Protein AF-A0A956D462-F1 (afdb_monomer_lite)

Foldseek 3Di:
DDDDDPPDDPPPPPDPDDDDDQDADDDLVQADDDDPDPLPDDDPAAPFDDFLLVFALVNLVVCLVVLVVVLVVLQVVLVHQVSSLVVCLVCVPPQQPPQVRDDRLANLLQRLCSNLVFHWRHWDCAHDPFFTKTKTHDHSLCSVLLSVLCVQLVWHKYADPNNIIMTTDPGSCSSSSSSVSSSVCSVVSVVSVVVVVVVVVVCPPDPPPPPPPDDDDDDDDDD

Structure (mmCIF, N/CA/C/O backbone):
data_AF-A0A956D462-F1
#
_entry.id   AF-A0A956D462-F1
#
loop_
_atom_site.group_PDB
_atom_site.id
_atom_site.type_symbol
_atom_site.label_atom_id
_atom_site.label_alt_id
_atom_site.label_comp_id
_atom_site.label_asym_id
_atom_site.label_entity_id
_atom_site.label_seq_id
_atom_site.pdbx_PDB_ins_code
_atom_site.Cartn_x
_atom_site.Cartn_y
_atom_site.Cartn_z
_atom_site.occupancy
_atom_site.B_iso_or_equiv
_atom_site.auth_seq_id
_atom_site.auth_comp_id
_atom_site.auth_asym_id
_atom_site.auth_atom_id
_atom_site.pdbx_PDB_model_num
ATOM 1 N N . MET A 1 1 ? 57.195 11.704 -17.558 1.00 51.75 1 MET A N 1
ATOM 2 C CA . MET A 1 1 ? 55.735 11.510 -17.530 1.00 51.75 1 MET A CA 1
ATOM 3 C C . MET A 1 1 ? 55.528 10.017 -17.447 1.00 51.75 1 MET A C 1
ATOM 5 O O . MET A 1 1 ? 55.854 9.336 -18.407 1.00 51.75 1 MET A O 1
ATOM 9 N N . ALA A 1 2 ? 55.224 9.518 -16.251 1.00 46.06 2 ALA A N 1
ATOM 10 C CA . ALA A 1 2 ? 54.968 8.103 -16.023 1.00 46.06 2 ALA A CA 1
ATOM 11 C C . ALA A 1 2 ? 53.464 7.886 -16.205 1.00 46.06 2 ALA A C 1
ATOM 13 O O . ALA A 1 2 ? 52.686 8.578 -15.552 1.00 46.06 2 ALA A O 1
ATOM 14 N N . ASP A 1 3 ? 53.095 7.003 -17.129 1.00 51.53 3 ASP A N 1
ATOM 15 C CA . ASP A 1 3 ? 51.716 6.570 -17.340 1.00 51.53 3 ASP A CA 1
ATOM 16 C C . ASP A 1 3 ? 51.237 5.824 -16.093 1.00 51.53 3 ASP A C 1
ATOM 18 O O . ASP A 1 3 ? 51.835 4.821 -15.690 1.00 51.53 3 ASP A O 1
ATOM 22 N N . GLU A 1 4 ? 50.179 6.330 -15.461 1.00 54.62 4 GLU A N 1
ATOM 23 C CA . GLU A 1 4 ? 49.499 5.596 -14.400 1.00 54.62 4 GLU A CA 1
ATOM 24 C C . GLU A 1 4 ? 48.725 4.419 -15.010 1.00 54.62 4 GLU A C 1
ATOM 26 O O . GLU A 1 4 ? 48.015 4.590 -16.006 1.00 54.62 4 GLU A O 1
ATOM 31 N N . PRO A 1 5 ? 48.855 3.204 -14.452 1.00 60.66 5 PRO A N 1
ATOM 32 C CA . PRO A 1 5 ? 48.145 2.049 -14.964 1.00 60.66 5 PRO A CA 1
ATOM 33 C C . PRO A 1 5 ? 46.652 2.200 -14.667 1.00 60.66 5 PRO A C 1
ATOM 35 O O . PRO A 1 5 ? 46.237 2.208 -13.510 1.00 60.66 5 PRO A O 1
ATOM 38 N N . HIS A 1 6 ? 45.842 2.268 -15.724 1.00 56.19 6 HIS A N 1
ATOM 39 C CA . HIS A 1 6 ? 44.400 2.067 -15.641 1.00 56.19 6 HIS A CA 1
ATOM 40 C C . HIS A 1 6 ? 44.118 0.696 -15.014 1.00 56.19 6 HIS A C 1
ATOM 42 O O . HIS A 1 6 ? 44.182 -0.340 -15.678 1.00 56.19 6 HIS A O 1
ATOM 48 N N . THR A 1 7 ? 43.799 0.682 -13.723 1.00 53.22 7 THR A N 1
ATOM 49 C CA . THR A 1 7 ? 43.153 -0.452 -13.071 1.00 53.22 7 THR A CA 1
ATOM 50 C C . THR A 1 7 ? 41.761 -0.594 -13.670 1.00 53.22 7 THR A C 1
ATOM 52 O O . THR A 1 7 ? 40.848 0.145 -13.312 1.00 53.22 7 THR A O 1
ATOM 55 N N . GLN A 1 8 ? 41.612 -1.518 -14.623 1.00 49.34 8 GLN A N 1
ATOM 56 C CA . GLN A 1 8 ? 40.301 -2.030 -15.005 1.00 49.34 8 GLN A CA 1
ATOM 57 C C . GLN A 1 8 ? 39.661 -2.611 -13.748 1.00 49.34 8 GLN A C 1
ATOM 59 O O . GLN A 1 8 ? 40.148 -3.606 -13.206 1.00 49.34 8 GLN A O 1
ATOM 64 N N . GLU A 1 9 ? 38.594 -1.971 -13.272 1.00 41.09 9 GLU A N 1
ATOM 65 C CA . GLU A 1 9 ? 37.741 -2.584 -12.267 1.00 41.09 9 GLU A CA 1
ATOM 66 C C . GLU A 1 9 ? 37.243 -3.926 -12.816 1.00 41.09 9 GLU A C 1
ATOM 68 O O . GLU A 1 9 ? 36.846 -4.010 -13.987 1.00 41.09 9 GLU A O 1
ATOM 73 N N . PRO A 1 10 ? 37.304 -5.002 -12.016 1.00 38.19 10 PRO A N 1
ATOM 74 C CA . PRO A 1 10 ? 36.790 -6.284 -12.450 1.00 38.19 10 PRO A CA 1
ATOM 75 C C . PRO A 1 10 ? 35.301 -6.129 -12.785 1.00 38.19 10 PRO A C 1
ATOM 77 O O . PRO A 1 10 ? 34.593 -5.404 -12.080 1.00 38.19 10 PRO A O 1
ATOM 80 N N . PRO A 1 11 ? 34.801 -6.805 -13.835 1.00 41.88 11 PRO A N 1
ATOM 81 C CA . PRO A 1 11 ? 33.379 -6.802 -14.133 1.00 41.88 11 PRO A CA 1
ATOM 82 C C . PRO A 1 11 ? 32.636 -7.257 -12.878 1.00 41.88 11 PRO A C 1
ATOM 84 O O . PRO A 1 11 ? 32.860 -8.366 -12.386 1.00 41.88 11 PRO A O 1
ATOM 87 N N . ARG A 1 12 ? 31.783 -6.378 -12.336 1.00 40.09 12 ARG A N 1
ATOM 88 C CA . ARG A 1 12 ? 30.824 -6.734 -11.292 1.00 40.09 12 ARG A CA 1
ATOM 89 C C . ARG A 1 12 ? 29.922 -7.806 -11.890 1.00 40.09 12 ARG A C 1
ATOM 91 O O . ARG A 1 12 ? 28.983 -7.510 -12.623 1.00 40.09 12 ARG A O 1
ATOM 98 N N . PHE A 1 13 ? 30.260 -9.067 -11.645 1.00 35.25 13 PHE A N 1
ATOM 99 C CA . PHE A 1 13 ? 29.373 -10.181 -11.920 1.00 35.25 13 PHE A CA 1
ATOM 100 C C . PHE A 1 13 ? 28.130 -9.952 -11.063 1.00 35.25 13 PHE A C 1
ATOM 102 O O . PHE A 1 13 ? 28.171 -10.144 -9.850 1.00 35.25 13 PHE A O 1
ATOM 109 N N . LEU A 1 14 ? 27.059 -9.473 -11.699 1.00 36.50 14 LEU A N 1
ATOM 110 C CA . LEU A 1 14 ? 25.717 -9.419 -11.135 1.00 36.50 14 LEU A CA 1
ATOM 111 C C . LEU A 1 14 ? 25.362 -10.842 -10.702 1.00 36.50 14 LEU A C 1
ATOM 113 O O . LEU A 1 14 ? 24.981 -11.673 -11.531 1.00 36.50 14 LEU A O 1
ATOM 117 N N . LEU A 1 15 ? 25.557 -11.133 -9.415 1.00 39.16 15 LEU A N 1
ATOM 118 C CA . LEU A 1 15 ? 25.041 -12.333 -8.780 1.00 39.16 15 LEU A CA 1
ATOM 119 C C . LEU A 1 15 ? 23.548 -12.373 -9.100 1.00 39.16 15 LEU A C 1
ATOM 121 O O . LEU A 1 15 ? 22.806 -11.446 -8.777 1.00 39.16 15 LEU A O 1
ATOM 125 N N . LEU A 1 16 ? 23.130 -13.415 -9.815 1.00 38.81 16 LEU A N 1
ATOM 126 C CA . LEU A 1 16 ? 21.720 -13.725 -9.998 1.00 38.81 16 LEU A CA 1
ATOM 127 C C . LEU A 1 16 ? 21.129 -13.851 -8.588 1.00 38.81 16 LEU A C 1
ATOM 129 O O . LEU A 1 16 ? 21.486 -14.783 -7.870 1.00 38.81 16 LEU A O 1
ATOM 133 N N . ARG A 1 17 ? 20.326 -12.864 -8.166 1.00 53.03 17 ARG A N 1
ATOM 134 C CA . ARG A 1 17 ? 19.707 -12.856 -6.836 1.00 53.03 17 ARG A CA 1
ATOM 135 C C . ARG A 1 17 ? 18.826 -14.093 -6.711 1.00 53.03 17 ARG A C 1
ATOM 137 O O . ARG A 1 17 ? 18.029 -14.375 -7.608 1.00 53.03 17 ARG A O 1
ATOM 144 N N . GLU A 1 18 ? 18.974 -14.818 -5.606 1.00 47.72 18 GLU A N 1
ATOM 145 C CA . GLU A 1 18 ? 17.961 -15.798 -5.234 1.00 47.72 18 GLU A CA 1
ATOM 146 C C . GLU A 1 18 ? 16.676 -15.022 -4.899 1.00 47.72 18 GLU A C 1
ATOM 148 O O . GLU A 1 18 ? 16.756 -14.012 -4.191 1.00 47.72 18 GLU A O 1
ATOM 153 N N . PRO A 1 19 ? 15.512 -15.420 -5.440 1.00 52.38 19 PRO A N 1
ATOM 154 C CA . PRO A 1 19 ? 14.250 -14.773 -5.112 1.00 52.38 19 PRO A CA 1
ATOM 155 C C . PRO A 1 19 ? 14.064 -14.780 -3.593 1.00 52.38 19 PRO A C 1
ATOM 157 O O . PRO A 1 19 ? 14.191 -15.836 -2.969 1.00 52.38 19 PRO A O 1
ATOM 160 N N . GLN A 1 20 ? 13.763 -13.625 -2.993 1.00 56.00 20 GLN A N 1
ATOM 161 C CA . GLN A 1 20 ? 13.332 -13.611 -1.598 1.00 56.00 20 GLN A CA 1
ATOM 162 C C . GLN A 1 20 ? 12.047 -14.434 -1.497 1.00 56.00 20 GLN A C 1
ATOM 164 O O . GLN A 1 20 ? 11.094 -14.220 -2.248 1.00 56.00 20 GLN A O 1
ATOM 169 N N . GLU A 1 21 ? 12.024 -15.399 -0.582 1.00 61.59 21 GLU A N 1
ATOM 170 C CA . GLU A 1 21 ? 10.821 -16.175 -0.320 1.00 61.59 21 GLU A CA 1
ATOM 171 C C . GLU A 1 21 ? 9.763 -15.227 0.259 1.00 61.59 21 GLU A C 1
ATOM 173 O O . GLU A 1 21 ? 9.876 -14.758 1.391 1.00 61.59 21 GLU A O 1
ATOM 178 N N . LEU A 1 22 ? 8.761 -14.879 -0.555 1.00 66.69 22 LEU A N 1
ATOM 179 C CA . LEU A 1 22 ? 7.638 -14.042 -0.142 1.00 66.69 22 LEU A CA 1
ATOM 180 C C . LEU A 1 22 ? 6.830 -14.798 0.915 1.00 66.69 22 LEU A C 1
ATOM 182 O O . LEU A 1 22 ? 5.951 -15.600 0.594 1.00 66.69 22 LEU A O 1
ATOM 186 N N . ALA A 1 23 ? 7.143 -14.542 2.180 1.00 72.19 23 ALA A N 1
ATOM 187 C CA . ALA A 1 23 ? 6.484 -15.166 3.310 1.00 72.19 23 ALA A CA 1
ATOM 188 C C . ALA A 1 23 ? 5.432 -14.220 3.907 1.00 72.19 23 ALA A C 1
ATOM 190 O O . ALA A 1 23 ? 5.665 -13.024 4.109 1.00 72.19 23 ALA A O 1
ATOM 191 N N . VAL A 1 24 ? 4.252 -14.772 4.197 1.00 73.62 24 VAL A N 1
ATOM 192 C CA . VAL A 1 24 ? 3.234 -14.122 5.029 1.00 73.62 24 VAL A CA 1
ATOM 193 C C . VAL A 1 24 ? 3.318 -14.772 6.403 1.00 73.62 24 VAL A C 1
ATOM 195 O O . VAL A 1 24 ? 2.648 -15.765 6.683 1.00 73.62 24 VAL A O 1
ATOM 198 N N . GLU A 1 25 ? 4.183 -14.225 7.248 1.00 76.00 25 GLU A N 1
ATOM 199 C CA . GLU A 1 25 ? 4.441 -14.718 8.599 1.00 76.00 25 GLU A CA 1
ATOM 200 C C . GLU A 1 25 ? 3.981 -13.666 9.596 1.00 76.00 25 GLU A C 1
ATOM 202 O O . GLU A 1 25 ? 4.644 -12.659 9.826 1.00 76.00 25 GLU A O 1
ATOM 207 N N . ILE A 1 26 ? 2.804 -13.880 10.178 1.00 70.19 26 ILE A N 1
ATOM 208 C CA . ILE A 1 26 ? 2.248 -12.943 11.150 1.00 70.19 26 ILE A CA 1
ATOM 209 C C . ILE A 1 26 ? 2.224 -13.615 12.508 1.00 70.19 26 ILE A C 1
ATOM 211 O O . ILE A 1 26 ? 1.371 -14.467 12.770 1.00 70.19 26 ILE A O 1
ATOM 215 N N . ASP A 1 27 ? 3.100 -13.163 13.399 1.00 73.44 27 ASP A N 1
ATOM 216 C CA . ASP A 1 27 ? 2.893 -13.361 14.822 1.00 73.44 27 ASP A CA 1
ATOM 217 C C . ASP A 1 27 ? 2.059 -12.197 15.369 1.00 73.44 27 ASP A C 1
ATOM 219 O O . ASP A 1 27 ? 2.448 -11.027 15.317 1.00 73.44 27 ASP A O 1
ATOM 223 N N . ILE A 1 28 ? 0.872 -12.522 15.885 1.00 74.62 28 ILE A N 1
ATOM 224 C CA . ILE A 1 28 ? -0.051 -11.549 16.480 1.00 74.62 28 ILE A CA 1
ATOM 225 C C . ILE A 1 28 ? 0.398 -11.163 17.896 1.00 74.62 28 ILE A C 1
ATOM 227 O O . ILE A 1 28 ? 0.100 -10.054 18.340 1.00 74.62 28 ILE A O 1
ATOM 231 N N . GLY A 1 29 ? 1.105 -12.052 18.605 1.00 72.94 29 GLY A N 1
ATOM 232 C CA . GLY A 1 29 ? 1.566 -11.842 19.978 1.00 72.94 29 GLY A CA 1
ATOM 233 C C . GLY A 1 29 ? 2.339 -10.533 20.195 1.00 72.94 29 GLY A C 1
ATOM 234 O O . GLY A 1 29 ? 1.986 -9.790 21.113 1.00 72.94 29 GLY A O 1
ATOM 235 N N . PRO A 1 30 ? 3.347 -10.211 19.362 1.00 70.00 30 PRO A N 1
ATOM 236 C CA . PRO A 1 30 ? 4.133 -8.991 19.496 1.00 70.00 30 PRO A CA 1
ATOM 237 C C . PRO A 1 30 ? 3.458 -7.743 18.910 1.00 70.00 30 PRO A C 1
ATOM 239 O O . PRO A 1 30 ? 3.974 -6.651 19.131 1.00 70.00 30 PRO A O 1
ATOM 242 N N . ILE A 1 31 ? 2.328 -7.851 18.190 1.00 72.44 31 ILE A N 1
ATOM 243 C CA . ILE A 1 31 ? 1.675 -6.676 17.587 1.00 72.44 31 ILE A CA 1
ATOM 244 C C . ILE A 1 31 ? 1.173 -5.752 18.694 1.00 72.44 31 ILE A C 1
ATOM 246 O O . ILE A 1 31 ? 0.224 -6.066 19.421 1.00 72.44 31 ILE A O 1
ATOM 250 N N . SER A 1 32 ? 1.774 -4.571 18.777 1.00 69.31 32 SER A N 1
ATOM 251 C CA . SER A 1 32 ? 1.443 -3.578 19.788 1.00 69.31 32 SER A CA 1
ATOM 252 C C . SER A 1 32 ? 1.138 -2.231 19.140 1.00 69.31 32 SER A C 1
ATOM 254 O O . SER A 1 32 ? 1.612 -1.909 18.055 1.00 69.31 32 SER A O 1
ATOM 256 N N . TRP A 1 33 ? 0.267 -1.452 19.781 1.00 69.81 33 TRP A N 1
ATOM 257 C CA . TRP A 1 33 ? 0.063 -0.063 19.385 1.00 69.81 33 TRP A CA 1
ATOM 258 C C . TRP A 1 33 ? 1.084 0.787 20.137 1.00 69.81 33 TRP A C 1
ATOM 260 O O . TRP A 1 33 ? 1.215 0.583 21.349 1.00 69.81 33 TRP A O 1
ATOM 270 N N . PRO A 1 34 ? 1.757 1.751 19.488 1.00 62.91 34 PRO A N 1
ATOM 271 C CA . PRO A 1 34 ? 2.758 2.552 20.169 1.00 62.91 34 PRO A CA 1
ATOM 272 C C . PRO A 1 34 ? 2.108 3.306 21.336 1.00 62.91 34 PRO A C 1
ATOM 274 O O . PRO A 1 34 ? 1.067 3.956 21.183 1.00 62.91 34 PRO A O 1
ATOM 277 N N . THR A 1 35 ? 2.713 3.215 22.520 1.00 55.72 35 THR A N 1
ATOM 278 C CA . THR A 1 35 ? 2.486 4.190 23.592 1.00 55.72 35 THR A CA 1
ATOM 279 C C . THR A 1 35 ? 3.085 5.524 23.141 1.00 55.72 35 THR A C 1
ATOM 281 O O . THR A 1 35 ? 4.112 5.511 22.469 1.00 55.72 35 THR A O 1
ATOM 284 N N . GLU A 1 36 ? 2.425 6.651 23.428 1.00 51.12 36 GLU A N 1
ATOM 285 C CA . GLU A 1 36 ? 2.787 8.000 22.944 1.00 51.12 36 GLU A CA 1
ATOM 286 C C . GLU A 1 36 ? 4.304 8.238 22.769 1.00 51.12 36 GLU A C 1
ATOM 288 O O . GLU A 1 36 ? 5.086 7.960 23.675 1.00 51.12 36 GLU A O 1
ATOM 293 N N . GLY A 1 37 ? 4.710 8.808 21.623 1.00 48.97 37 GLY A N 1
ATOM 294 C CA . GLY A 1 37 ? 6.062 9.360 21.434 1.00 48.97 37 GLY A CA 1
ATOM 295 C C . GLY A 1 37 ? 6.973 8.689 20.397 1.00 48.97 37 GLY A C 1
ATOM 296 O O . GLY A 1 37 ? 8.063 9.202 20.166 1.00 48.97 37 GLY A O 1
ATOM 297 N N . VAL A 1 38 ? 6.562 7.606 19.726 1.00 47.81 38 VAL A N 1
ATOM 298 C CA . VAL A 1 38 ? 7.417 6.890 18.745 1.00 47.81 38 VAL A CA 1
ATOM 299 C C . VAL A 1 38 ? 7.017 7.178 17.291 1.00 47.81 38 VAL A C 1
ATOM 301 O O . VAL A 1 38 ? 6.884 6.280 16.470 1.00 47.81 38 VAL A O 1
ATOM 304 N N . VAL A 1 39 ? 6.809 8.450 16.949 1.00 48.28 39 VAL A N 1
ATOM 305 C CA . VAL A 1 39 ? 6.882 8.878 15.542 1.00 48.28 39 VAL A CA 1
ATOM 306 C C . VAL A 1 39 ? 8.175 9.665 15.408 1.00 48.28 39 VAL A C 1
ATOM 308 O O . VAL A 1 39 ? 8.189 10.888 15.526 1.00 48.28 39 VAL A O 1
ATOM 311 N N . ARG A 1 40 ? 9.292 8.947 15.257 1.00 47.28 40 ARG A N 1
ATOM 312 C CA . ARG A 1 40 ? 10.562 9.566 14.877 1.00 47.28 40 ARG A CA 1
ATOM 313 C C . ARG A 1 40 ? 10.503 9.842 13.379 1.00 47.28 40 ARG A C 1
ATOM 315 O O . ARG A 1 40 ? 10.833 8.985 12.574 1.00 47.28 40 ARG A O 1
ATOM 322 N N . ALA A 1 41 ? 10.004 11.019 13.020 1.00 43.41 41 ALA A N 1
ATOM 323 C CA . ALA A 1 41 ? 10.215 11.557 11.687 1.00 43.41 41 ALA A CA 1
ATOM 324 C C . ALA A 1 41 ? 11.653 12.092 11.610 1.00 43.41 41 ALA A C 1
ATOM 326 O O . ALA A 1 41 ? 12.032 12.913 12.444 1.00 43.41 41 ALA A O 1
ATOM 327 N N . GLY A 1 42 ? 12.411 11.647 10.608 1.00 45.28 42 GLY A N 1
ATOM 328 C CA . GLY A 1 42 ? 13.738 12.176 10.293 1.00 45.28 42 GLY A CA 1
ATOM 329 C C . GLY A 1 42 ? 14.888 11.429 10.967 1.00 45.28 42 GLY A C 1
ATOM 330 O O . GLY A 1 42 ? 15.106 11.567 12.164 1.00 45.28 42 GLY A O 1
ATOM 331 N N . GLU A 1 43 ? 15.581 10.616 10.169 1.00 38.91 43 GLU A N 1
ATOM 332 C CA . GLU A 1 43 ? 17.035 10.672 9.898 1.00 38.91 43 GLU A CA 1
ATOM 333 C C . GLU A 1 43 ? 17.445 9.465 9.029 1.00 38.91 43 GLU A C 1
ATOM 335 O O . GLU A 1 43 ? 18.313 9.617 8.178 1.00 38.91 43 GLU A O 1
ATOM 340 N N . ASP A 1 44 ? 16.715 8.340 9.109 1.00 42.75 44 ASP A N 1
ATOM 341 C CA . ASP A 1 44 ? 17.134 7.074 8.477 1.00 42.75 44 ASP A CA 1
ATOM 342 C C . ASP A 1 44 ? 16.234 6.523 7.345 1.00 42.75 44 ASP A C 1
ATOM 344 O O . ASP A 1 44 ? 16.603 5.513 6.752 1.00 42.75 44 ASP A O 1
ATOM 348 N N . SER A 1 45 ? 15.052 7.087 7.028 1.00 48.41 45 SER A N 1
ATOM 349 C CA . SER A 1 45 ? 14.133 6.374 6.103 1.00 48.41 45 SER A CA 1
ATOM 350 C C . SER A 1 45 ? 13.016 7.153 5.390 1.00 48.41 45 SER A C 1
ATOM 352 O O . SER A 1 45 ? 11.934 6.624 5.167 1.00 48.41 45 SER A O 1
ATOM 354 N N . ASN A 1 46 ? 13.245 8.416 5.037 1.00 46.88 46 ASN A N 1
ATOM 355 C CA . ASN A 1 46 ? 12.503 9.140 3.992 1.00 46.88 46 ASN A CA 1
ATOM 356 C C . ASN A 1 46 ? 13.133 10.535 3.910 1.00 46.88 46 ASN A C 1
ATOM 358 O O . ASN A 1 46 ? 12.998 11.319 4.856 1.00 46.88 46 ASN A O 1
ATOM 362 N N . ARG A 1 47 ? 13.818 10.871 2.806 1.00 48.72 47 ARG A N 1
ATOM 363 C CA . ARG A 1 47 ? 14.391 12.222 2.592 1.00 48.72 47 ARG A CA 1
ATOM 364 C C . ARG A 1 47 ? 13.321 13.323 2.709 1.00 48.72 47 ARG A C 1
ATOM 366 O O . ARG A 1 47 ? 13.639 14.452 3.076 1.00 48.72 47 ARG A O 1
ATOM 373 N N . THR A 1 48 ? 12.051 12.980 2.478 1.00 54.44 48 THR A N 1
ATOM 374 C CA . THR A 1 48 ? 10.886 13.868 2.563 1.00 54.44 48 THR A CA 1
ATOM 375 C C . THR A 1 48 ? 9.696 13.157 3.214 1.00 54.44 48 THR A C 1
ATOM 377 O O . THR A 1 48 ? 8.762 12.737 2.539 1.00 54.44 48 THR A O 1
ATOM 380 N N . TYR A 1 49 ? 9.692 12.999 4.543 1.00 59.09 49 TYR A N 1
ATOM 381 C CA . TYR A 1 49 ? 8.530 12.419 5.232 1.00 59.09 49 TYR A CA 1
ATOM 382 C C . TYR A 1 49 ? 7.276 13.293 5.035 1.00 59.09 49 TYR A C 1
ATOM 384 O O . TYR A 1 49 ? 7.113 14.336 5.675 1.00 59.09 49 TYR A O 1
ATOM 392 N N . ALA A 1 50 ? 6.370 12.851 4.164 1.00 69.69 50 ALA A N 1
ATOM 393 C CA . ALA A 1 50 ? 5.038 13.416 4.021 1.00 69.69 50 ALA A CA 1
ATOM 394 C C . ALA A 1 50 ? 4.067 12.721 4.989 1.00 69.69 50 ALA A C 1
ATOM 396 O O . ALA A 1 50 ? 3.982 11.496 5.077 1.00 69.69 50 ALA A O 1
ATOM 397 N N . ASN A 1 51 ? 3.318 13.516 5.757 1.00 79.12 51 ASN A N 1
ATOM 398 C CA . ASN A 1 51 ? 2.371 12.981 6.728 1.00 79.12 51 ASN A CA 1
ATOM 399 C C . ASN A 1 51 ? 1.048 12.590 6.047 1.00 79.12 51 ASN A C 1
ATOM 401 O O . ASN A 1 51 ? 0.202 13.446 5.791 1.00 79.12 51 ASN A O 1
ATOM 405 N N . PHE A 1 52 ? 0.841 11.288 5.843 1.00 83.88 52 PHE A N 1
ATOM 406 C CA . PHE A 1 52 ? -0.377 10.723 5.246 1.00 83.88 52 PHE A CA 1
ATOM 407 C C . PHE A 1 52 ? -1.389 10.175 6.263 1.00 83.88 52 PHE A C 1
ATOM 409 O O . PHE A 1 52 ? -2.333 9.481 5.890 1.00 83.88 52 PHE A O 1
ATOM 416 N N . THR A 1 53 ? -1.259 10.493 7.555 1.00 85.44 53 THR A N 1
ATOM 417 C CA . THR A 1 53 ? -2.145 9.944 8.609 1.00 85.44 53 THR A CA 1
ATOM 418 C C . THR A 1 53 ? -3.631 10.291 8.439 1.00 85.44 53 THR A C 1
ATOM 420 O O . THR A 1 53 ? -4.505 9.609 8.989 1.00 85.44 53 THR A O 1
ATOM 423 N N . SER A 1 54 ? -3.941 11.343 7.676 1.00 87.38 54 SER A N 1
ATOM 424 C CA . SER A 1 54 ? -5.301 11.767 7.332 1.00 87.38 54 SER A CA 1
ATOM 425 C C . SER A 1 54 ? -5.841 11.153 6.038 1.00 87.38 54 SER A C 1
ATOM 427 O O . SER A 1 54 ? -6.987 11.450 5.694 1.00 87.38 54 SER A O 1
ATOM 429 N N . ALA A 1 55 ? -5.071 10.298 5.354 1.00 92.00 55 ALA A N 1
ATOM 430 C CA . ALA A 1 55 ? -5.470 9.701 4.086 1.00 92.00 55 ALA A CA 1
ATOM 431 C C . ALA A 1 55 ? -6.822 8.983 4.186 1.00 92.00 55 ALA A C 1
ATOM 433 O O . ALA A 1 55 ? -7.170 8.309 5.166 1.00 92.00 55 ALA A O 1
ATOM 434 N N . THR A 1 56 ? -7.603 9.144 3.132 1.00 95.38 56 THR A N 1
ATOM 435 C CA . THR A 1 56 ? -8.945 8.613 2.973 1.00 95.38 56 THR A CA 1
ATOM 436 C C . THR A 1 56 ? -8.975 7.596 1.841 1.00 95.38 56 THR A C 1
ATOM 438 O O . THR A 1 56 ? -8.094 7.533 0.992 1.00 95.38 56 THR A O 1
ATOM 441 N N . TRP A 1 57 ? -10.045 6.804 1.777 1.00 96.88 57 TRP A N 1
ATOM 442 C CA . TRP A 1 57 ? -10.256 5.905 0.640 1.00 96.88 57 TRP A CA 1
ATOM 443 C C . TRP A 1 57 ? -10.413 6.647 -0.695 1.00 96.88 57 TRP A C 1
ATOM 445 O O . TRP A 1 57 ? -10.131 6.052 -1.726 1.00 96.88 57 TRP A O 1
ATOM 455 N N . GLY A 1 58 ? -10.839 7.917 -0.675 1.00 96.31 58 GLY A N 1
ATOM 456 C CA . GLY A 1 58 ? -10.906 8.749 -1.878 1.00 96.31 58 GLY A CA 1
ATOM 457 C C . GLY A 1 58 ? -9.519 9.107 -2.411 1.00 96.31 58 GLY A C 1
ATOM 458 O O . GLY A 1 58 ? -9.323 9.097 -3.620 1.00 96.31 58 GLY A O 1
ATOM 459 N N . ASP A 1 59 ? -8.549 9.326 -1.519 1.00 94.56 59 ASP A N 1
ATOM 460 C CA . ASP A 1 59 ? -7.151 9.553 -1.908 1.00 94.56 59 ASP A CA 1
ATOM 461 C C . ASP A 1 59 ? -6.562 8.292 -2.554 1.00 94.56 59 ASP A C 1
ATOM 463 O O . ASP A 1 59 ? -5.915 8.370 -3.594 1.00 94.56 59 ASP A O 1
ATOM 467 N N . VAL A 1 60 ? -6.875 7.114 -2.000 1.00 95.75 60 VAL A N 1
ATOM 468 C CA . VAL A 1 60 ? -6.489 5.820 -2.592 1.00 95.75 60 VAL A CA 1
ATOM 469 C C . VAL A 1 60 ? -7.106 5.643 -3.981 1.00 95.75 60 VAL A C 1
ATOM 471 O O . VAL A 1 60 ? -6.402 5.281 -4.917 1.00 95.75 60 VAL A O 1
ATOM 474 N N . ASP A 1 61 ? -8.405 5.921 -4.133 1.00 96.44 61 ASP A N 1
ATOM 475 C CA . ASP A 1 61 ? -9.106 5.812 -5.421 1.00 96.44 61 ASP A CA 1
ATOM 476 C C . ASP A 1 61 ? -8.526 6.750 -6.486 1.00 96.44 61 ASP A C 1
ATOM 478 O O . ASP A 1 61 ? -8.548 6.428 -7.674 1.00 96.44 61 ASP A O 1
ATOM 482 N N . HIS A 1 62 ? -8.014 7.907 -6.064 1.00 93.19 62 HIS A N 1
ATOM 483 C CA . HIS A 1 62 ? -7.396 8.877 -6.952 1.00 93.19 62 HIS A CA 1
ATOM 484 C C . HIS A 1 62 ? -5.983 8.459 -7.379 1.00 93.19 62 HIS A C 1
ATOM 486 O O . HIS A 1 62 ? -5.678 8.472 -8.569 1.00 93.19 62 HIS A O 1
ATOM 492 N N . VAL A 1 63 ? -5.136 8.077 -6.421 1.00 92.56 63 VAL A N 1
ATOM 493 C CA . VAL A 1 63 ? -3.694 7.885 -6.643 1.00 92.56 63 VAL A CA 1
ATOM 494 C C . VAL A 1 63 ? -3.356 6.514 -7.221 1.00 92.56 63 VAL A C 1
ATOM 496 O O . VAL A 1 63 ? -2.492 6.418 -8.088 1.00 92.56 63 VAL A O 1
ATOM 499 N N . LEU A 1 64 ? -4.065 5.459 -6.816 1.00 95.00 64 LEU A N 1
ATOM 500 C CA . LEU A 1 64 ? -3.769 4.087 -7.236 1.00 95.00 64 LEU A CA 1
ATOM 501 C C . LEU A 1 64 ? -3.686 3.885 -8.759 1.00 95.00 64 LEU A C 1
ATOM 503 O O . LEU A 1 64 ? -2.705 3.294 -9.223 1.00 95.00 64 LEU A O 1
ATOM 507 N N . PRO A 1 65 ? -4.657 4.342 -9.577 1.00 94.62 65 PRO A N 1
ATOM 508 C CA . PRO A 1 65 ? -4.547 4.192 -11.027 1.00 94.62 65 PRO A CA 1
ATOM 509 C C . PRO A 1 65 ? -3.416 5.035 -11.633 1.00 94.62 65 PRO A C 1
ATOM 511 O O . PRO A 1 65 ? -2.844 4.620 -12.639 1.00 94.62 65 PRO A O 1
ATOM 514 N N . ILE A 1 66 ? -3.090 6.186 -11.033 1.00 91.44 66 ILE A N 1
ATOM 515 C CA . ILE A 1 66 ? -2.029 7.086 -11.504 1.00 91.44 66 ILE A CA 1
ATOM 516 C C . ILE A 1 66 ? -0.666 6.435 -11.275 1.00 91.44 66 ILE A C 1
ATOM 518 O O . ILE A 1 66 ? 0.098 6.274 -12.222 1.00 91.44 66 ILE A O 1
ATOM 522 N N . GLU A 1 67 ? -0.390 5.991 -10.049 1.00 92.06 67 GLU A N 1
ATOM 523 C CA . GLU A 1 67 ? 0.878 5.340 -9.714 1.00 92.06 67 GLU A CA 1
ATOM 524 C C . GLU A 1 67 ? 1.084 4.061 -10.534 1.00 92.06 67 GLU A C 1
ATOM 526 O O . GLU A 1 67 ? 2.155 3.853 -11.100 1.00 92.06 67 GLU A O 1
ATOM 531 N N . ARG A 1 68 ? 0.038 3.236 -10.690 1.00 94.62 68 ARG A N 1
ATOM 532 C CA . ARG A 1 68 ? 0.111 2.042 -11.543 1.00 94.62 68 ARG A CA 1
ATOM 533 C C . ARG A 1 68 ? 0.500 2.388 -12.982 1.00 94.62 68 ARG A C 1
ATOM 535 O O . ARG A 1 68 ? 1.320 1.684 -13.567 1.00 94.62 68 ARG A O 1
ATOM 542 N N . ALA A 1 69 ? -0.121 3.414 -13.565 1.00 91.69 69 ALA A N 1
ATOM 543 C CA . ALA A 1 69 ? 0.156 3.820 -14.939 1.00 91.69 69 ALA A CA 1
ATOM 544 C C . ALA A 1 69 ? 1.597 4.324 -15.094 1.00 91.69 69 ALA A C 1
ATOM 546 O O . ALA A 1 69 ? 2.279 3.899 -16.022 1.00 91.69 69 ALA A O 1
ATOM 547 N N . LEU A 1 70 ? 2.065 5.142 -14.147 1.00 88.56 70 LEU A N 1
ATOM 548 C CA . LEU A 1 70 ? 3.435 5.657 -14.121 1.00 88.56 70 LEU A CA 1
ATOM 549 C C . LEU A 1 70 ? 4.469 4.528 -14.053 1.00 88.56 70 LEU A C 1
ATOM 551 O O . LEU A 1 70 ? 5.406 4.511 -14.845 1.00 88.56 70 LEU A O 1
ATOM 555 N N . ILE A 1 71 ? 4.278 3.551 -13.161 1.00 90.00 71 ILE A N 1
ATOM 556 C CA . ILE A 1 71 ? 5.199 2.411 -13.032 1.00 90.00 71 ILE A CA 1
ATOM 557 C C . ILE A 1 71 ? 5.201 1.567 -14.311 1.00 90.00 71 ILE A C 1
ATOM 559 O O . ILE A 1 71 ? 6.259 1.178 -14.794 1.00 90.00 71 ILE A O 1
ATOM 563 N N . LEU A 1 72 ? 4.032 1.298 -14.900 1.00 92.56 72 LEU A N 1
ATOM 564 C CA . LEU A 1 72 ? 3.940 0.536 -16.151 1.00 92.56 72 LEU A CA 1
ATOM 565 C C . LEU A 1 72 ? 4.624 1.248 -17.325 1.00 92.56 72 LEU A C 1
ATOM 567 O O . LEU A 1 72 ? 5.297 0.596 -18.126 1.00 92.56 72 LEU A O 1
ATOM 571 N N . GLU A 1 73 ? 4.459 2.565 -17.431 1.00 88.81 73 GLU A N 1
ATOM 572 C CA . GLU A 1 73 ? 5.141 3.381 -18.434 1.00 88.81 73 GLU A CA 1
ATOM 573 C C . GLU A 1 73 ? 6.658 3.348 -18.223 1.00 88.81 73 GLU A C 1
ATOM 575 O O . GLU A 1 73 ? 7.392 3.041 -19.163 1.00 88.81 73 GLU A O 1
ATOM 580 N N . ALA A 1 74 ? 7.124 3.541 -16.986 1.00 86.75 74 ALA A N 1
ATOM 581 C CA . ALA A 1 74 ? 8.541 3.486 -16.635 1.00 86.75 74 ALA A CA 1
ATOM 582 C C . ALA A 1 74 ? 9.166 2.113 -16.942 1.00 86.75 74 ALA A C 1
ATOM 584 O O . ALA A 1 74 ? 10.215 2.043 -17.582 1.00 86.75 74 ALA A O 1
ATOM 585 N N . ILE A 1 75 ? 8.488 1.015 -16.587 1.00 89.31 75 ILE A N 1
ATOM 586 C CA . ILE A 1 75 ? 8.902 -0.355 -16.935 1.00 89.31 75 ILE A CA 1
ATOM 587 C C . ILE A 1 75 ? 9.015 -0.524 -18.451 1.00 89.31 75 ILE A C 1
ATOM 589 O O . ILE A 1 75 ? 9.980 -1.114 -18.945 1.00 89.31 75 ILE A O 1
ATOM 593 N N . SER A 1 76 ? 8.040 -0.011 -19.204 1.00 90.69 76 SER A N 1
ATOM 59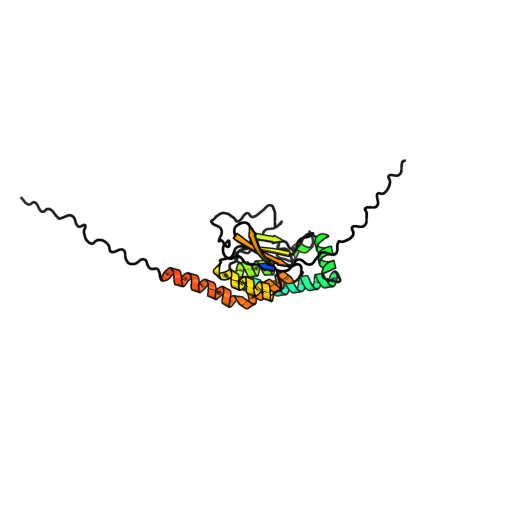4 C CA . SER A 1 76 ? 8.060 -0.090 -20.664 1.00 90.69 76 SER A CA 1
ATOM 595 C C . SER A 1 76 ? 9.214 0.714 -21.264 1.00 90.69 76 SER A C 1
ATOM 597 O O . SER A 1 76 ? 9.848 0.239 -22.205 1.00 90.69 76 SER A O 1
ATOM 599 N N . MET A 1 77 ? 9.486 1.913 -20.745 1.00 87.12 77 MET A N 1
ATOM 600 C CA . MET A 1 77 ? 10.578 2.774 -21.209 1.00 87.12 77 MET A CA 1
ATOM 601 C C . MET A 1 77 ? 11.952 2.180 -20.895 1.00 87.12 77 MET A C 1
ATOM 603 O O . MET A 1 77 ? 12.848 2.255 -21.733 1.00 87.12 77 MET A O 1
ATOM 607 N N . ALA A 1 78 ? 12.100 1.540 -19.733 1.00 87.06 78 ALA A N 1
ATOM 608 C CA . ALA A 1 78 ? 13.334 0.873 -19.331 1.00 87.06 78 ALA A CA 1
ATOM 609 C C . ALA A 1 78 ? 13.594 -0.444 -20.091 1.00 87.06 78 ALA A C 1
ATOM 611 O O . ALA A 1 78 ? 14.694 -0.983 -20.040 1.00 87.06 78 ALA A O 1
ATOM 612 N N . GLY A 1 79 ? 12.602 -0.976 -20.816 1.00 90.88 79 GLY A N 1
ATOM 613 C CA . GLY A 1 79 ? 12.726 -2.244 -21.542 1.00 90.88 79 GLY A CA 1
ATOM 614 C C . GLY A 1 79 ? 12.484 -3.489 -20.680 1.00 90.88 79 GLY A C 1
ATOM 615 O O . GLY A 1 79 ? 12.849 -4.594 -21.082 1.00 90.88 79 GLY A O 1
ATOM 616 N N . GLY A 1 80 ? 11.849 -3.330 -19.517 1.00 89.00 80 GLY A N 1
ATOM 617 C CA . GLY A 1 80 ? 11.500 -4.415 -18.603 1.00 89.00 80 GLY A CA 1
ATOM 618 C C . GLY A 1 80 ? 11.688 -4.044 -17.134 1.00 89.00 80 GLY A C 1
ATOM 619 O O . GLY A 1 80 ? 12.347 -3.068 -16.795 1.00 89.00 80 GLY A O 1
ATOM 620 N N . GLU A 1 81 ? 11.113 -4.857 -16.247 1.00 86.50 81 GLU A N 1
ATOM 621 C CA . GLU A 1 81 ? 11.087 -4.595 -14.799 1.00 86.50 81 GLU A CA 1
ATOM 622 C C . GLU A 1 81 ? 12.483 -4.592 -14.167 1.00 86.50 81 GLU A C 1
ATOM 624 O O . GLU A 1 81 ? 12.779 -3.756 -13.324 1.00 86.50 81 GLU A O 1
ATOM 629 N N . ARG A 1 82 ? 13.379 -5.474 -14.626 1.00 85.06 82 ARG A N 1
ATOM 630 C CA . ARG A 1 82 ? 14.772 -5.484 -14.164 1.00 85.06 82 ARG A CA 1
ATOM 631 C C . ARG A 1 82 ? 15.482 -4.167 -14.476 1.00 85.06 82 ARG A C 1
ATOM 633 O O . ARG A 1 82 ? 16.087 -3.579 -13.595 1.00 85.06 82 ARG A O 1
ATOM 640 N N . SER A 1 83 ? 15.382 -3.715 -15.722 1.00 85.06 83 SER A N 1
ATOM 641 C CA . SER A 1 83 ? 16.015 -2.474 -16.160 1.00 85.06 83 SER A CA 1
ATOM 642 C C . SER A 1 83 ? 15.379 -1.249 -15.512 1.00 85.06 83 SER A C 1
ATOM 644 O O . SER A 1 83 ? 16.067 -0.266 -15.290 1.00 85.06 83 SER A O 1
ATOM 646 N N . PHE A 1 84 ? 14.089 -1.308 -15.173 1.00 85.06 84 PHE A N 1
ATOM 647 C CA . PHE A 1 84 ? 13.443 -0.270 -14.375 1.00 85.06 84 PHE A CA 1
ATOM 648 C C . PHE A 1 84 ? 14.114 -0.109 -13.009 1.00 85.06 84 PHE A C 1
ATOM 650 O O . PHE A 1 84 ? 14.428 1.016 -12.636 1.00 85.06 84 PHE A O 1
ATOM 657 N N . TRP A 1 85 ? 14.386 -1.212 -12.307 1.00 82.44 85 TRP A N 1
ATOM 658 C CA . TRP A 1 85 ? 15.103 -1.161 -11.033 1.00 82.44 85 TRP A CA 1
ATOM 659 C C . TRP A 1 85 ? 16.535 -0.648 -11.187 1.00 82.44 85 TRP A C 1
ATOM 661 O O . TRP A 1 85 ? 16.938 0.224 -10.426 1.00 82.44 85 TRP A O 1
ATOM 671 N N . ASP A 1 86 ? 17.257 -1.106 -12.217 1.00 81.94 86 ASP A N 1
ATOM 672 C CA . ASP A 1 86 ? 18.604 -0.603 -12.518 1.00 81.94 86 ASP A CA 1
ATOM 673 C C . ASP A 1 86 ? 18.585 0.927 -12.769 1.00 81.94 86 ASP A C 1
ATOM 675 O O . ASP A 1 86 ? 19.454 1.650 -12.294 1.00 81.94 86 ASP A O 1
ATOM 679 N N . CYS A 1 87 ? 17.569 1.447 -13.473 1.00 79.88 87 CYS A N 1
ATOM 680 C CA . CYS A 1 87 ? 17.416 2.886 -13.716 1.00 79.88 87 CYS A CA 1
ATOM 681 C C . CYS A 1 87 ? 17.010 3.682 -12.470 1.00 79.88 87 CYS A C 1
ATOM 683 O O . CYS A 1 87 ? 17.379 4.850 -12.365 1.00 79.88 87 CYS A O 1
ATOM 685 N N . LEU A 1 88 ? 16.218 3.091 -11.570 1.00 76.44 88 LEU A N 1
ATOM 686 C CA . LEU A 1 88 ? 15.779 3.752 -10.343 1.00 76.44 88 LEU A CA 1
ATOM 687 C C . LEU A 1 88 ? 16.975 4.011 -9.414 1.00 76.44 88 LEU A C 1
ATOM 689 O O . LEU A 1 88 ? 17.107 5.120 -8.908 1.00 76.44 88 LEU A O 1
ATOM 693 N N . ASP A 1 89 ? 17.876 3.031 -9.286 1.00 74.31 89 ASP A N 1
ATOM 694 C CA . ASP A 1 89 ? 19.115 3.148 -8.503 1.00 74.31 89 ASP A CA 1
ATOM 695 C C . ASP A 1 89 ? 20.059 4.247 -9.041 1.00 74.31 89 ASP A C 1
ATOM 697 O O . ASP A 1 89 ? 20.758 4.905 -8.269 1.00 74.31 89 ASP A O 1
ATOM 701 N N . ASP A 1 90 ? 20.080 4.468 -10.361 1.00 70.88 90 ASP A N 1
ATOM 702 C CA . ASP A 1 90 ? 20.979 5.433 -11.013 1.00 70.88 90 ASP A CA 1
ATOM 703 C C . ASP A 1 90 ? 20.441 6.886 -11.017 1.00 70.88 90 ASP A C 1
ATOM 705 O O . ASP A 1 90 ? 21.222 7.829 -11.184 1.00 70.88 90 ASP A O 1
ATOM 709 N N . HIS A 1 91 ? 19.127 7.094 -10.845 1.00 61.91 91 HIS A N 1
ATOM 710 C CA . HIS A 1 91 ? 18.439 8.382 -11.073 1.00 61.91 91 HIS A CA 1
ATOM 711 C C . HIS A 1 91 ? 17.590 8.873 -9.886 1.00 61.91 91 HIS A C 1
ATOM 713 O O . HIS A 1 91 ? 16.531 9.485 -10.062 1.00 61.91 91 HIS A O 1
ATOM 719 N N . ASP A 1 92 ? 18.098 8.659 -8.676 1.00 60.00 92 ASP A N 1
ATOM 720 C CA . ASP A 1 92 ? 17.420 8.876 -7.390 1.00 60.00 92 ASP A CA 1
ATOM 721 C C . ASP A 1 92 ? 16.908 10.316 -7.130 1.00 60.00 92 ASP A C 1
ATOM 723 O O . ASP A 1 92 ? 16.152 10.536 -6.197 1.00 60.00 92 ASP A O 1
ATOM 727 N N . ASP A 1 93 ? 17.267 11.328 -7.929 1.00 57.38 93 ASP A N 1
ATOM 728 C CA . ASP A 1 93 ? 16.818 12.716 -7.708 1.00 57.38 93 ASP A CA 1
ATOM 729 C C . ASP A 1 93 ? 15.691 13.172 -8.676 1.00 57.38 93 ASP A C 1
ATOM 731 O O . ASP A 1 93 ? 14.919 14.071 -8.333 1.00 57.38 93 ASP A O 1
ATOM 735 N N . ASP A 1 94 ? 15.523 12.539 -9.848 1.00 55.28 94 ASP A N 1
ATOM 736 C CA . ASP A 1 94 ? 14.635 13.042 -10.922 1.00 55.28 94 ASP A CA 1
ATOM 737 C C . ASP A 1 94 ? 13.201 12.467 -10.870 1.00 55.28 94 ASP A C 1
ATOM 739 O O . ASP A 1 94 ? 12.257 13.066 -11.392 1.00 55.28 94 ASP A O 1
ATOM 743 N N . PHE A 1 95 ? 12.995 11.317 -10.217 1.00 54.03 95 PHE A N 1
ATOM 744 C CA . PHE A 1 95 ? 11.678 10.656 -10.136 1.00 54.03 95 PHE A CA 1
ATOM 745 C C . PHE A 1 95 ? 10.740 11.254 -9.067 1.00 54.03 95 PHE A C 1
ATOM 747 O O . PHE A 1 95 ? 9.529 11.015 -9.085 1.00 54.03 95 PHE A O 1
ATOM 754 N N . PHE A 1 96 ? 11.278 12.051 -8.140 1.00 52.97 96 PHE A N 1
ATOM 755 C CA . PHE A 1 96 ? 10.585 12.491 -6.924 1.00 52.97 96 PHE A CA 1
ATOM 756 C C . PHE A 1 96 ? 9.534 13.597 -7.142 1.00 52.97 96 PHE A C 1
ATOM 758 O O . PHE A 1 96 ? 8.645 13.775 -6.303 1.00 52.97 96 PHE A O 1
ATOM 765 N N . GLU A 1 97 ? 9.563 14.321 -8.267 1.00 50.59 97 GLU A N 1
ATOM 766 C CA . GLU A 1 97 ? 8.629 15.435 -8.510 1.00 50.59 97 GLU A CA 1
ATOM 767 C C . GLU A 1 97 ? 7.194 14.993 -8.859 1.00 50.59 97 GLU A C 1
ATOM 769 O O . GLU A 1 97 ? 6.255 15.779 -8.720 1.00 50.59 97 GLU A O 1
ATOM 774 N N . VAL A 1 98 ? 6.977 13.736 -9.260 1.00 51.94 98 VAL A N 1
ATOM 775 C CA . VAL A 1 98 ? 5.683 13.287 -9.815 1.00 51.94 98 VAL A CA 1
ATOM 776 C C . VAL A 1 98 ? 4.698 12.792 -8.734 1.00 51.94 98 VAL A C 1
ATOM 778 O O . VAL A 1 98 ? 3.489 12.767 -8.960 1.00 51.94 98 VAL A O 1
ATOM 781 N N . GLY A 1 99 ? 5.176 12.449 -7.530 1.00 50.09 99 GLY A N 1
ATOM 782 C CA . GLY A 1 99 ? 4.423 11.680 -6.520 1.00 50.09 99 GLY A CA 1
ATOM 783 C C . GLY A 1 99 ? 3.949 12.427 -5.266 1.00 50.09 99 GLY A C 1
ATOM 784 O O . GLY A 1 99 ? 3.740 11.793 -4.236 1.00 50.09 99 GLY A O 1
ATOM 785 N N . HIS A 1 100 ? 3.809 13.759 -5.283 1.00 53.09 100 HIS A N 1
ATOM 786 C CA . HIS A 1 100 ? 3.516 14.554 -4.069 1.00 53.09 100 HIS A CA 1
ATOM 787 C C . HIS A 1 100 ? 4.570 14.409 -2.945 1.00 53.09 100 HIS A C 1
ATOM 789 O O . HIS A 1 100 ? 4.243 14.535 -1.763 1.00 53.09 100 HIS A O 1
ATOM 795 N N . GLY A 1 101 ? 5.834 14.163 -3.300 1.00 57.91 101 GLY A N 1
ATOM 796 C CA . GLY A 1 101 ? 6.934 14.010 -2.340 1.00 57.91 101 GLY A CA 1
ATOM 797 C C . GLY A 1 101 ? 7.030 12.631 -1.678 1.00 57.91 101 GLY A C 1
ATOM 798 O O . GLY A 1 101 ? 7.773 12.493 -0.708 1.00 57.91 101 GLY A O 1
ATOM 799 N N . ALA A 1 102 ? 6.288 11.635 -2.174 1.00 62.78 102 ALA A N 1
ATOM 800 C CA . ALA A 1 102 ? 6.459 10.229 -1.823 1.00 62.78 102 ALA A CA 1
ATOM 801 C C . ALA A 1 102 ? 7.124 9.460 -2.969 1.00 62.78 102 ALA A C 1
ATOM 803 O O . ALA A 1 102 ? 6.914 9.774 -4.143 1.00 62.78 102 ALA A O 1
ATOM 804 N N . GLU A 1 103 ? 7.892 8.438 -2.606 1.00 77.75 103 GLU A N 1
ATOM 805 C CA . GLU A 1 103 ? 8.578 7.577 -3.559 1.00 77.75 103 GLU A CA 1
ATOM 806 C C . GLU A 1 103 ? 7.567 6.763 -4.398 1.00 77.75 103 GLU A C 1
ATOM 808 O O . GLU A 1 103 ? 6.534 6.319 -3.873 1.00 77.75 103 GLU A O 1
ATOM 813 N N . PRO A 1 104 ? 7.838 6.545 -5.700 1.00 78.62 104 PRO A N 1
ATOM 814 C CA . PRO A 1 104 ? 7.046 5.626 -6.513 1.00 78.62 104 PRO A CA 1
ATOM 815 C C . PRO A 1 104 ? 7.123 4.200 -5.947 1.00 78.62 104 PRO A C 1
ATOM 817 O O . PRO A 1 104 ? 8.001 3.876 -5.153 1.00 78.62 104 PRO A O 1
ATOM 820 N N . CYS A 1 105 ? 6.197 3.337 -6.356 1.00 87.88 105 CYS A N 1
ATOM 821 C CA . CYS A 1 105 ? 6.068 1.940 -5.917 1.00 87.88 105 CYS A CA 1
ATOM 822 C C . CYS A 1 105 ? 5.530 1.755 -4.488 1.00 87.88 105 CYS A C 1
ATOM 824 O O . CYS A 1 105 ? 5.023 0.675 -4.192 1.00 87.88 105 CYS A O 1
ATOM 826 N N . VAL A 1 106 ? 5.564 2.765 -3.613 1.00 91.69 106 VAL A N 1
ATOM 827 C CA . VAL A 1 106 ? 5.099 2.655 -2.213 1.00 91.69 106 VAL A CA 1
ATOM 828 C C . VAL A 1 106 ? 3.900 3.548 -1.882 1.00 91.69 106 VAL A C 1
ATOM 830 O O . VAL A 1 106 ? 3.190 3.276 -0.907 1.00 91.69 106 VAL A O 1
ATOM 833 N N . LEU A 1 107 ? 3.620 4.589 -2.672 1.00 91.44 107 LEU A N 1
ATOM 834 C CA . LEU A 1 107 ? 2.662 5.639 -2.309 1.00 91.44 107 LEU A CA 1
ATOM 835 C C . LEU A 1 107 ? 1.237 5.095 -2.118 1.00 91.44 107 LEU A C 1
ATOM 837 O O . LEU A 1 107 ? 0.590 5.380 -1.106 1.00 91.44 107 LEU A O 1
ATOM 841 N N . SER A 1 108 ? 0.738 4.264 -3.032 1.00 95.25 108 SER A N 1
ATOM 842 C CA . SER A 1 108 ? -0.600 3.672 -2.903 1.00 95.25 108 SER A CA 1
ATOM 843 C C . SER A 1 108 ? -0.709 2.783 -1.671 1.00 95.25 108 SER A C 1
ATOM 845 O O . SER A 1 108 ? -1.750 2.790 -1.009 1.00 95.25 108 SER A O 1
ATOM 847 N N . ALA A 1 109 ? 0.349 2.039 -1.332 1.00 96.19 109 ALA A N 1
ATOM 848 C CA . ALA A 1 109 ? 0.369 1.208 -0.132 1.00 96.19 109 ALA A CA 1
ATOM 849 C C . ALA A 1 109 ? 0.305 2.078 1.126 1.00 96.19 109 ALA A C 1
ATOM 851 O O . ALA A 1 109 ? -0.512 1.810 2.010 1.00 96.19 109 ALA A O 1
ATOM 852 N N . ILE A 1 110 ? 1.074 3.171 1.165 1.00 94.06 110 ILE A N 1
ATOM 853 C CA . ILE A 1 110 ? 1.045 4.152 2.254 1.00 94.06 110 ILE A CA 1
ATOM 854 C C . ILE A 1 110 ? -0.366 4.718 2.441 1.00 94.06 110 ILE A C 1
ATOM 856 O O . ILE A 1 110 ? -0.911 4.689 3.551 1.00 94.06 110 ILE A O 1
ATOM 860 N N . LEU A 1 111 ? -0.996 5.197 1.366 1.00 94.06 111 LEU A N 1
ATOM 861 C CA . LEU A 1 111 ? -2.345 5.764 1.425 1.00 94.06 111 LEU A CA 1
ATOM 862 C C . LEU A 1 111 ? -3.382 4.720 1.857 1.00 94.06 111 LEU A C 1
ATOM 864 O O . LEU A 1 111 ? -4.230 5.007 2.707 1.00 94.06 111 LEU A O 1
ATOM 868 N N . ALA A 1 112 ? -3.308 3.501 1.317 1.00 97.38 112 ALA A N 1
ATOM 869 C CA . ALA A 1 112 ? -4.238 2.423 1.639 1.00 97.38 112 ALA A CA 1
ATOM 870 C C . ALA A 1 112 ? -4.127 1.982 3.105 1.00 97.38 112 ALA A C 1
ATOM 872 O O . ALA A 1 112 ? -5.153 1.831 3.777 1.00 97.38 112 ALA A O 1
ATOM 873 N N . LEU A 1 113 ? -2.906 1.840 3.628 1.00 96.81 113 LEU A N 1
ATOM 874 C CA . LEU A 1 113 ? -2.646 1.517 5.032 1.00 96.81 113 LEU A CA 1
ATOM 875 C C . LEU A 1 113 ? -3.171 2.619 5.961 1.00 96.81 113 LEU A C 1
ATOM 877 O O . LEU A 1 113 ? -3.930 2.335 6.896 1.00 96.81 113 LEU A O 1
ATOM 881 N N . ASN A 1 114 ? -2.881 3.888 5.666 1.00 94.44 114 ASN A N 1
ATOM 882 C CA . ASN A 1 114 ? -3.374 5.006 6.471 1.00 94.44 114 ASN A CA 1
ATOM 883 C C . ASN A 1 114 ? -4.914 5.113 6.438 1.00 94.44 114 ASN A C 1
ATOM 885 O O . ASN A 1 114 ? -5.550 5.251 7.493 1.00 94.44 114 ASN A O 1
ATOM 889 N N . ALA A 1 115 ? -5.547 4.924 5.274 1.00 95.56 115 ALA A N 1
ATOM 890 C CA . ALA A 1 115 ? -7.008 4.861 5.146 1.00 95.56 115 ALA A CA 1
ATOM 891 C C . ALA A 1 115 ? -7.620 3.673 5.926 1.00 95.56 115 ALA A C 1
ATOM 893 O O . ALA A 1 115 ? -8.712 3.785 6.515 1.00 95.56 115 ALA A O 1
ATOM 894 N N . ALA A 1 116 ? -6.884 2.559 6.011 1.00 96.38 116 ALA A N 1
ATOM 895 C CA . ALA A 1 116 ? -7.191 1.392 6.835 1.00 96.38 116 ALA A CA 1
ATOM 896 C C . ALA A 1 116 ? -6.931 1.602 8.342 1.00 96.38 116 ALA A C 1
ATOM 898 O O . ALA A 1 116 ? -7.260 0.721 9.138 1.00 96.38 116 ALA A O 1
ATOM 899 N N . ARG A 1 117 ? -6.442 2.782 8.760 1.00 93.38 117 ARG A N 1
ATOM 900 C CA . ARG A 1 117 ? -6.019 3.115 10.138 1.00 93.38 117 ARG A CA 1
ATOM 901 C C . ARG A 1 117 ? -4.813 2.309 10.626 1.00 93.38 117 ARG A C 1
ATOM 903 O O . ARG A 1 117 ? -4.694 2.059 11.826 1.00 93.38 117 ARG A O 1
ATOM 910 N N . CYS A 1 118 ? -3.935 1.953 9.699 1.00 93.88 118 CYS A N 1
ATOM 911 C CA . CYS A 1 118 ? -2.625 1.381 9.960 1.00 93.88 118 CYS A CA 1
ATOM 912 C C . CYS A 1 118 ? -1.571 2.458 9.643 1.00 93.88 118 CYS A C 1
ATOM 914 O O . CYS A 1 118 ? -1.192 2.593 8.482 1.00 93.88 118 CYS A O 1
ATOM 916 N N . PRO A 1 119 ? -1.198 3.326 10.604 1.00 90.88 119 PRO A N 1
ATOM 917 C CA . PRO A 1 119 ? -0.335 4.461 10.311 1.00 90.88 119 PRO A CA 1
ATOM 918 C C . PRO A 1 119 ? 1.069 3.987 9.946 1.00 90.88 119 PRO A C 1
ATOM 920 O O . PRO A 1 119 ? 1.674 3.197 10.673 1.00 90.88 119 PRO A O 1
ATOM 923 N N . THR A 1 120 ? 1.565 4.489 8.822 1.00 90.56 120 THR A N 1
ATOM 924 C CA . THR A 1 120 ? 2.916 4.229 8.320 1.00 90.56 120 THR A CA 1
ATOM 925 C C . THR A 1 120 ? 3.923 5.142 9.003 1.00 90.56 120 THR A C 1
ATOM 927 O O . THR A 1 120 ?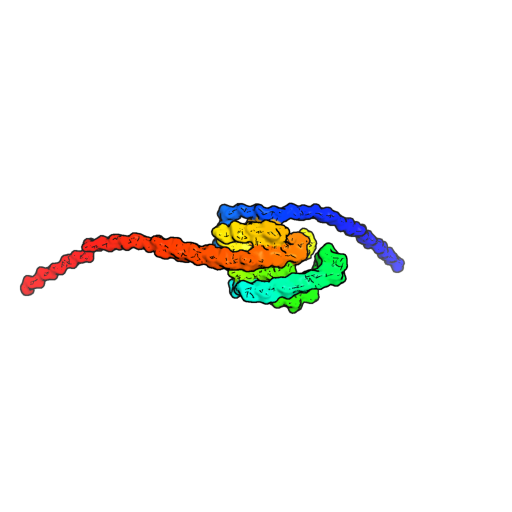 3.578 6.256 9.401 1.00 90.56 120 THR A O 1
ATOM 930 N N . PHE A 1 121 ? 5.166 4.691 9.120 1.00 85.75 121 PHE A N 1
ATOM 931 C CA . PHE A 1 121 ? 6.246 5.512 9.678 1.00 85.75 121 PHE A CA 1
ATOM 932 C C . PHE A 1 121 ? 7.562 5.410 8.906 1.00 85.75 121 PHE A C 1
ATOM 934 O O . PHE A 1 121 ? 8.392 6.303 9.042 1.00 85.75 121 PHE A O 1
ATOM 941 N N . MET A 1 122 ? 7.734 4.378 8.083 1.00 86.00 122 MET A N 1
ATOM 942 C CA . MET A 1 122 ? 8.869 4.234 7.180 1.00 86.00 122 MET A CA 1
ATOM 943 C C . MET A 1 122 ? 8.395 3.643 5.850 1.00 86.00 122 MET A C 1
ATOM 945 O O . MET A 1 122 ? 7.430 2.875 5.809 1.00 86.00 122 MET A O 1
ATOM 949 N N . SER A 1 123 ? 9.060 4.040 4.771 1.00 86.50 123 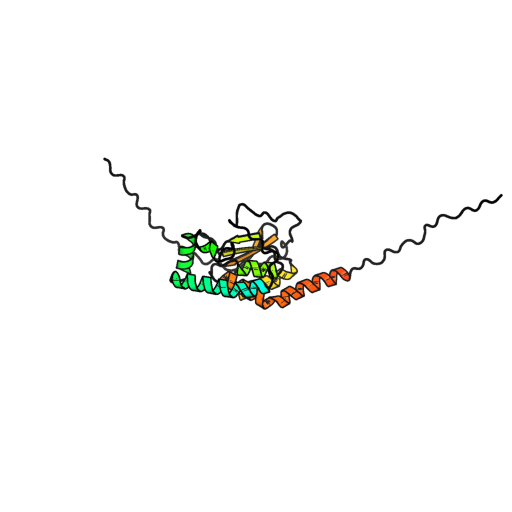SER A N 1
ATOM 950 C CA . SER A 1 123 ? 8.937 3.422 3.456 1.00 86.50 123 SER A CA 1
ATOM 951 C C . SER A 1 123 ? 10.280 3.454 2.739 1.00 86.50 123 SER A C 1
ATOM 953 O O . SER A 1 123 ? 11.120 4.295 3.044 1.00 86.50 123 SER A O 1
ATOM 955 N N . CYS A 1 124 ? 10.452 2.546 1.790 1.00 84.69 124 CYS A N 1
ATOM 956 C CA . CYS A 1 124 ? 11.579 2.499 0.871 1.00 84.69 124 CYS A CA 1
ATOM 957 C C . CYS A 1 124 ? 11.069 1.925 -0.454 1.00 84.69 124 CYS A C 1
ATOM 959 O O . CYS A 1 124 ? 10.417 0.882 -0.450 1.00 84.69 124 CYS A O 1
ATOM 961 N N . ASN A 1 125 ? 11.332 2.571 -1.584 1.00 78.56 125 ASN A N 1
ATOM 962 C CA . ASN A 1 125 ? 10.921 2.085 -2.907 1.00 78.56 125 ASN A CA 1
ATOM 963 C C . ASN A 1 125 ? 11.815 0.981 -3.495 1.00 78.56 125 ASN A C 1
ATOM 965 O O . ASN A 1 125 ? 11.473 0.458 -4.553 1.00 78.56 125 ASN A O 1
ATOM 969 N N . GLY A 1 126 ? 12.893 0.591 -2.807 1.00 68.12 126 GLY A N 1
ATOM 970 C CA . GLY A 1 126 ? 13.774 -0.502 -3.224 1.00 68.12 126 GLY A CA 1
ATOM 971 C C . GLY A 1 126 ? 15.178 -0.090 -3.671 1.00 68.12 126 GLY A C 1
ATOM 972 O O . GLY A 1 126 ? 15.718 -0.716 -4.575 1.00 68.12 126 GLY A O 1
ATOM 973 N N . HIS A 1 127 ? 15.788 0.917 -3.040 1.00 65.00 127 HIS A N 1
ATOM 974 C CA . HIS A 1 127 ? 17.172 1.309 -3.334 1.00 65.00 127 HIS A CA 1
ATOM 975 C C . HIS A 1 127 ? 18.178 0.168 -3.019 1.00 65.00 127 HIS A C 1
ATOM 977 O O . HIS A 1 127 ? 18.228 -0.353 -1.894 1.00 65.00 127 HIS A O 1
ATOM 983 N N . GLY A 1 128 ? 19.021 -0.202 -3.990 1.00 63.53 128 GLY A N 1
ATOM 984 C CA . GLY A 1 128 ? 20.120 -1.166 -3.847 1.00 63.53 128 GLY A CA 1
ATOM 985 C C . GLY A 1 128 ? 19.710 -2.651 -3.800 1.00 63.53 128 GLY A C 1
ATOM 986 O O . GLY A 1 128 ? 19.114 -3.206 -4.725 1.00 63.53 128 GLY A O 1
ATOM 987 N N . GLU A 1 129 ? 20.114 -3.380 -2.747 1.00 56.53 129 GLU A N 1
ATOM 988 C CA . GLU A 1 129 ? 19.775 -4.811 -2.567 1.00 56.53 129 GLU A CA 1
ATOM 989 C C . GLU A 1 129 ? 18.388 -5.061 -1.956 1.00 56.53 129 GLU A C 1
ATOM 991 O O . GLU A 1 129 ? 17.984 -6.213 -1.783 1.00 56.53 129 GLU A O 1
ATOM 996 N N . HIS A 1 130 ? 17.640 -4.001 -1.656 1.00 65.62 130 HIS A N 1
ATOM 997 C CA . HIS A 1 130 ? 16.416 -4.078 -0.871 1.00 65.62 130 HIS A CA 1
ATOM 998 C C . HIS A 1 130 ? 15.155 -4.081 -1.741 1.00 65.62 130 HIS A C 1
ATOM 1000 O O . HIS A 1 130 ? 15.100 -3.476 -2.804 1.00 65.62 130 HIS A O 1
ATOM 1006 N N . CYS A 1 131 ? 14.130 -4.798 -1.282 1.00 82.00 131 CYS A N 1
ATOM 1007 C CA . CYS A 1 131 ? 12.797 -4.762 -1.877 1.00 82.00 131 CYS A CA 1
ATOM 1008 C C . CYS A 1 131 ? 12.088 -3.449 -1.527 1.00 82.00 131 CYS A C 1
ATOM 1010 O O . CYS A 1 131 ? 12.395 -2.839 -0.502 1.00 82.00 131 CYS A O 1
ATOM 1012 N N . ALA A 1 132 ? 11.086 -3.066 -2.322 1.00 89.38 132 ALA A N 1
ATOM 1013 C CA . ALA A 1 132 ? 10.179 -2.001 -1.918 1.00 89.38 132 ALA A CA 1
ATOM 1014 C C . ALA A 1 132 ? 9.443 -2.432 -0.641 1.00 89.38 132 ALA A C 1
ATOM 1016 O O . ALA A 1 132 ? 8.920 -3.550 -0.581 1.00 89.38 132 ALA A O 1
ATOM 1017 N N . GLU A 1 133 ? 9.384 -1.570 0.370 1.00 91.94 133 GLU A N 1
ATOM 1018 C CA . GLU A 1 133 ? 8.798 -1.876 1.671 1.00 91.94 133 GLU A CA 1
ATOM 1019 C C . GLU A 1 133 ? 8.101 -0.680 2.328 1.00 91.94 133 GLU A C 1
ATOM 1021 O O . GLU A 1 133 ? 8.424 0.483 2.086 1.00 91.94 133 GLU A O 1
ATOM 1026 N N . VAL A 1 134 ? 7.111 -0.983 3.171 1.00 92.06 134 VAL A N 1
ATOM 1027 C CA . VAL A 1 134 ? 6.413 -0.011 4.019 1.00 92.06 134 VAL A CA 1
ATOM 1028 C C . VAL A 1 134 ? 6.239 -0.595 5.414 1.00 92.06 134 VAL A C 1
ATOM 1030 O O . VAL A 1 134 ? 5.607 -1.645 5.581 1.00 92.06 134 VAL A O 1
ATOM 1033 N N . ASP A 1 135 ? 6.717 0.140 6.413 1.00 91.81 135 ASP A N 1
ATOM 1034 C CA . ASP A 1 135 ? 6.544 -0.189 7.823 1.00 91.81 135 ASP A CA 1
ATOM 1035 C C . ASP A 1 135 ? 5.403 0.618 8.436 1.00 91.81 135 ASP A C 1
ATOM 1037 O O . ASP A 1 135 ? 5.249 1.833 8.234 1.00 91.81 135 ASP A O 1
ATOM 1041 N N . PHE A 1 136 ? 4.577 -0.076 9.211 1.00 92.50 136 PHE A N 1
ATOM 1042 C CA . PHE A 1 136 ? 3.350 0.474 9.751 1.00 92.50 136 PHE A CA 1
ATOM 1043 C C . PHE A 1 136 ? 2.938 -0.170 11.069 1.00 92.50 136 PHE A C 1
ATOM 1045 O O . PHE A 1 136 ? 3.222 -1.328 11.376 1.00 92.50 136 PHE A O 1
ATOM 1052 N N . TRP A 1 137 ? 2.176 0.588 11.847 1.00 92.19 137 TRP A N 1
ATOM 1053 C CA . TRP A 1 137 ? 1.498 0.070 13.026 1.00 92.19 137 TRP A CA 1
ATOM 1054 C C . TRP A 1 137 ? 0.140 -0.493 12.641 1.00 92.19 137 TRP A C 1
ATOM 1056 O O . TRP A 1 137 ? -0.586 0.093 11.839 1.00 92.19 137 TRP A O 1
ATOM 1066 N N . THR A 1 138 ? -0.267 -1.591 13.268 1.00 93.06 138 THR A N 1
ATOM 1067 C CA . THR A 1 138 ? -1.628 -2.108 13.128 1.00 93.06 138 THR A CA 1
ATOM 1068 C C . THR A 1 138 ? -2.191 -2.540 14.468 1.00 93.06 138 THR A C 1
ATOM 1070 O O . THR A 1 138 ? -1.487 -2.678 15.465 1.00 93.06 138 THR A O 1
ATOM 1073 N N . ARG A 1 139 ? -3.505 -2.745 14.511 1.00 91.25 139 ARG A N 1
ATOM 1074 C CA . ARG A 1 139 ? -4.155 -3.364 15.667 1.00 91.25 139 ARG A CA 1
ATOM 1075 C C . ARG A 1 139 ? -4.250 -4.871 15.430 1.00 91.25 139 ARG A C 1
ATOM 1077 O O . ARG A 1 139 ? -4.609 -5.254 14.319 1.00 91.25 139 ARG A O 1
ATOM 1084 N N . PRO A 1 140 ? -4.097 -5.722 16.462 1.00 90.81 140 PRO A N 1
ATOM 1085 C CA . PRO A 1 140 ? -4.146 -7.181 16.307 1.00 90.81 140 PRO A CA 1
ATOM 1086 C C . PRO A 1 140 ? -5.370 -7.697 15.535 1.00 90.81 140 PRO A C 1
ATOM 1088 O O . PRO A 1 140 ? -5.272 -8.566 14.677 1.00 90.81 140 PRO A O 1
ATOM 1091 N N . HIS A 1 141 ? -6.541 -7.102 15.771 1.00 91.12 141 HIS A N 1
ATOM 1092 C CA . HIS A 1 141 ? -7.779 -7.503 15.099 1.00 91.12 141 HIS A CA 1
ATOM 1093 C C . HIS A 1 141 ? -7.854 -7.119 13.610 1.00 91.12 141 HIS A C 1
ATOM 1095 O O . HIS A 1 141 ? -8.782 -7.558 12.945 1.00 91.12 141 HIS A O 1
ATOM 1101 N N . LEU A 1 142 ? -6.939 -6.296 13.088 1.00 94.69 142 LEU A N 1
ATOM 1102 C CA . LEU A 1 142 ? -6.838 -5.960 11.661 1.00 94.69 142 LEU A CA 1
ATOM 1103 C C . LEU A 1 142 ? -5.788 -6.811 10.934 1.00 94.69 142 LEU A C 1
ATOM 1105 O O . LEU A 1 142 ? -5.802 -6.849 9.707 1.00 94.69 142 LEU A O 1
ATOM 1109 N N . ALA A 1 143 ? -4.914 -7.510 11.668 1.00 93.62 143 ALA A N 1
ATOM 1110 C CA . ALA A 1 143 ? -3.794 -8.261 11.104 1.00 93.62 143 ALA A CA 1
ATOM 1111 C C . ALA A 1 143 ? -4.243 -9.321 10.083 1.00 93.62 143 ALA A C 1
ATOM 1113 O O . ALA A 1 143 ? -3.654 -9.427 9.015 1.00 93.62 143 ALA A O 1
ATOM 1114 N N . HIS A 1 144 ? -5.343 -10.034 10.349 1.00 95.00 144 HIS A N 1
ATOM 1115 C CA . HIS A 1 144 ? -5.879 -11.026 9.408 1.00 95.00 144 HIS A CA 1
ATOM 1116 C C . HIS A 1 144 ? -6.344 -10.407 8.077 1.00 95.00 144 HIS A C 1
ATOM 1118 O O . HIS A 1 144 ? -6.104 -10.981 7.023 1.00 95.00 144 HIS A O 1
ATOM 1124 N N . LEU A 1 145 ? -6.943 -9.207 8.094 1.00 96.81 145 LEU A N 1
ATOM 1125 C CA . LEU A 1 145 ? -7.358 -8.521 6.862 1.00 96.81 145 LEU A CA 1
ATOM 1126 C C . LEU A 1 145 ? -6.152 -8.104 6.014 1.00 96.81 145 LEU A C 1
ATOM 1128 O O . LEU A 1 145 ? -6.230 -8.109 4.787 1.00 96.81 145 LEU A O 1
ATOM 1132 N N . LEU A 1 146 ? -5.053 -7.728 6.674 1.00 97.12 146 LEU A N 1
ATOM 1133 C CA . LEU A 1 146 ? -3.785 -7.409 6.020 1.00 97.12 146 LEU A CA 1
ATOM 1134 C C . LEU A 1 146 ? -3.126 -8.673 5.457 1.00 97.12 146 LEU A C 1
ATOM 1136 O O . LEU A 1 146 ? -2.647 -8.632 4.330 1.00 97.12 146 LEU A O 1
ATOM 1140 N N . ALA A 1 147 ? -3.177 -9.793 6.185 1.00 96.81 147 ALA A N 1
ATOM 1141 C CA . ALA A 1 147 ? -2.713 -11.103 5.722 1.00 96.81 147 ALA A CA 1
ATOM 1142 C C . ALA A 1 147 ? -3.418 -11.533 4.432 1.00 96.81 147 ALA A C 1
ATOM 1144 O O . ALA A 1 147 ? -2.770 -11.871 3.444 1.00 96.81 147 ALA A O 1
ATOM 1145 N N . ASP A 1 148 ? -4.751 -11.452 4.424 1.00 97.31 148 ASP A N 1
ATOM 1146 C CA . ASP A 1 148 ? -5.572 -11.814 3.270 1.00 97.31 148 ASP A CA 1
ATOM 1147 C C . ASP A 1 148 ? -5.286 -10.912 2.061 1.00 97.31 148 ASP A C 1
ATOM 1149 O O . ASP A 1 148 ? -5.352 -11.363 0.915 1.00 97.31 148 ASP A O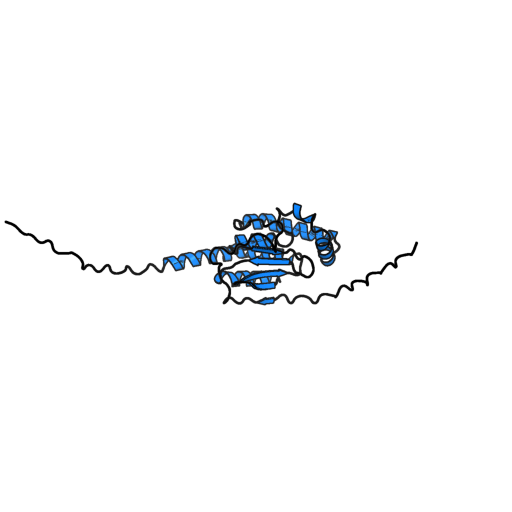 1
ATOM 1153 N N . ALA A 1 149 ? -5.000 -9.627 2.299 1.00 98.19 149 ALA A N 1
ATOM 1154 C CA . ALA A 1 149 ? -4.613 -8.691 1.249 1.00 98.19 149 ALA A CA 1
ATOM 1155 C C . ALA A 1 149 ? -3.204 -8.990 0.716 1.00 98.19 149 ALA A C 1
ATOM 1157 O O . ALA A 1 149 ? -3.017 -9.039 -0.497 1.00 98.19 149 ALA A O 1
ATOM 1158 N N . ALA A 1 150 ? -2.238 -9.252 1.601 1.00 97.50 150 ALA A N 1
ATOM 1159 C CA . ALA A 1 150 ? -0.865 -9.587 1.235 1.00 97.50 150 ALA A CA 1
ATOM 1160 C C . ALA A 1 150 ? -0.789 -10.886 0.425 1.00 97.50 150 ALA A C 1
ATOM 1162 O O . ALA A 1 150 ? -0.172 -10.920 -0.640 1.00 97.50 150 ALA A O 1
ATOM 1163 N N . HIS A 1 151 ? -1.505 -11.926 0.860 1.00 96.56 151 HIS A N 1
ATOM 1164 C CA . HIS A 1 151 ? -1.601 -13.180 0.119 1.00 96.56 151 HIS A CA 1
ATOM 1165 C C . HIS A 1 151 ? -2.231 -12.967 -1.263 1.00 96.56 151 HIS A C 1
ATOM 1167 O O . HIS A 1 151 ? -1.729 -13.493 -2.259 1.00 96.56 151 HIS A O 1
ATOM 1173 N N . ALA A 1 152 ? -3.343 -12.233 -1.355 1.00 97.31 152 ALA A N 1
ATOM 1174 C CA . ALA A 1 152 ? -4.010 -12.007 -2.638 1.00 97.31 152 ALA A CA 1
ATOM 1175 C C . ALA A 1 152 ? -3.130 -11.205 -3.607 1.00 97.31 152 ALA A C 1
ATOM 1177 O O . ALA A 1 152 ? -3.075 -11.523 -4.795 1.00 97.31 152 ALA A O 1
ATOM 1178 N N . ALA A 1 153 ? -2.389 -10.231 -3.081 1.00 97.19 153 ALA A N 1
ATOM 1179 C CA . ALA A 1 153 ? -1.451 -9.429 -3.846 1.00 97.19 153 ALA A CA 1
ATOM 1180 C C . ALA A 1 153 ? -0.132 -10.145 -4.142 1.00 97.19 153 ALA A C 1
ATOM 1182 O O . ALA A 1 153 ? 0.582 -9.680 -5.019 1.00 97.19 153 ALA A O 1
ATOM 1183 N N . ARG A 1 154 ? 0.185 -11.263 -3.470 1.00 96.56 154 ARG A N 1
ATOM 1184 C CA . ARG A 1 154 ? 1.484 -11.962 -3.535 1.00 96.56 154 ARG A CA 1
ATOM 1185 C C . ARG A 1 154 ? 2.640 -11.044 -3.135 1.00 96.56 154 ARG A C 1
ATOM 1187 O O . ARG A 1 154 ? 3.549 -10.791 -3.925 1.00 96.56 154 ARG A O 1
ATOM 1194 N N . VAL A 1 155 ? 2.556 -10.509 -1.925 1.00 96.50 155 VAL A N 1
ATOM 1195 C CA . VAL A 1 155 ? 3.616 -9.715 -1.294 1.00 96.50 155 VAL A CA 1
ATOM 1196 C C . VAL A 1 155 ? 3.983 -10.317 0.056 1.00 96.50 155 VAL A C 1
ATOM 1198 O O . VAL A 1 155 ? 3.183 -11.043 0.653 1.00 96.50 155 VAL A O 1
ATOM 1201 N N . GLY A 1 156 ? 5.185 -10.013 0.530 1.00 95.31 156 GLY A N 1
ATOM 1202 C CA . GLY A 1 156 ? 5.629 -10.392 1.861 1.00 95.31 156 GLY A CA 1
ATOM 1203 C C . GLY A 1 156 ? 4.954 -9.529 2.922 1.00 95.31 156 GLY A C 1
ATOM 1204 O O . GLY A 1 156 ? 4.712 -8.338 2.716 1.00 95.31 156 GLY A O 1
ATOM 1205 N N . LEU A 1 157 ? 4.636 -10.135 4.062 1.00 96.06 157 LEU A N 1
ATOM 1206 C CA . LEU A 1 157 ? 4.082 -9.440 5.220 1.00 96.06 157 LEU A CA 1
ATOM 1207 C C . LEU A 1 157 ? 4.639 -10.086 6.485 1.00 96.06 157 LEU A C 1
ATOM 1209 O O . LEU A 1 157 ? 4.454 -11.284 6.695 1.00 96.06 157 LEU A O 1
ATOM 1213 N N . GLY A 1 158 ? 5.296 -9.288 7.321 1.00 92.81 158 GLY A N 1
ATOM 1214 C CA . GLY A 1 158 ? 5.973 -9.774 8.518 1.00 92.81 158 GLY A CA 1
ATOM 1215 C C . GLY A 1 158 ? 5.944 -8.782 9.671 1.00 92.81 158 GLY A C 1
ATOM 1216 O O . GLY A 1 158 ? 5.532 -7.629 9.522 1.00 92.81 158 GLY A O 1
ATOM 1217 N N . ASN A 1 159 ? 6.385 -9.235 10.840 1.00 89.38 159 ASN A N 1
ATOM 1218 C CA . ASN A 1 159 ? 6.674 -8.352 11.964 1.00 89.38 159 ASN A CA 1
ATOM 1219 C C . ASN A 1 159 ? 7.970 -7.567 11.696 1.00 89.38 159 ASN A C 1
ATOM 1221 O O . ASN A 1 159 ? 8.934 -8.117 11.166 1.00 89.38 159 ASN A O 1
ATOM 1225 N N . CYS A 1 160 ? 8.006 -6.299 12.100 1.00 84.75 160 CYS A N 1
ATOM 1226 C CA . CYS A 1 160 ? 9.246 -5.531 12.200 1.00 84.75 160 CYS A CA 1
ATOM 1227 C C . CYS A 1 160 ? 9.496 -5.117 13.660 1.00 84.75 160 CYS A C 1
ATOM 1229 O O . CYS A 1 160 ? 8.960 -5.729 14.592 1.00 84.75 160 CYS A O 1
ATOM 1231 N N . THR A 1 161 ? 10.377 -4.147 13.892 1.00 80.31 161 THR A N 1
ATOM 1232 C CA . THR A 1 161 ? 10.792 -3.753 15.243 1.00 80.31 161 THR A CA 1
ATOM 1233 C C . THR A 1 161 ? 9.620 -3.222 16.075 1.00 80.31 161 THR A C 1
ATOM 1235 O O . THR A 1 161 ? 8.649 -2.682 15.550 1.00 80.31 161 THR A O 1
ATOM 1238 N N . ASP A 1 162 ? 9.704 -3.386 17.397 1.00 83.44 162 ASP A N 1
ATOM 1239 C CA . ASP A 1 162 ? 8.780 -2.787 18.375 1.00 83.44 162 ASP A CA 1
ATOM 1240 C C . ASP A 1 162 ? 7.295 -3.183 18.241 1.00 83.44 162 ASP A C 1
ATOM 1242 O O . ASP A 1 162 ? 6.407 -2.521 18.781 1.00 83.44 162 ASP A O 1
ATOM 1246 N N . GLY A 1 163 ? 7.001 -4.301 17.572 1.00 84.12 163 GLY A N 1
ATOM 1247 C CA . GLY A 1 163 ? 5.629 -4.786 17.394 1.00 84.12 163 GLY A CA 1
ATOM 1248 C C . GLY A 1 163 ? 4.876 -4.128 16.238 1.00 84.12 163 GLY A C 1
ATOM 1249 O O . GLY A 1 163 ? 3.651 -4.261 16.152 1.00 84.12 163 GLY A O 1
ATOM 1250 N N . ALA A 1 164 ? 5.593 -3.426 15.361 1.00 90.38 164 ALA A N 1
ATOM 1251 C CA . ALA A 1 164 ? 5.089 -2.978 14.075 1.00 90.38 164 ALA A CA 1
ATOM 1252 C C . ALA A 1 164 ? 5.080 -4.125 13.045 1.00 90.38 164 ALA A C 1
ATOM 1254 O O . ALA A 1 164 ? 5.511 -5.255 13.305 1.00 90.38 164 ALA A O 1
ATOM 1255 N N . MET A 1 165 ? 4.529 -3.834 11.871 1.00 93.31 165 MET A N 1
ATOM 1256 C CA . MET A 1 165 ? 4.502 -4.731 10.725 1.00 93.31 165 MET A CA 1
ATOM 1257 C C . MET A 1 165 ? 5.161 -4.077 9.517 1.00 93.31 165 MET A C 1
ATOM 1259 O O . MET A 1 165 ? 5.143 -2.856 9.378 1.00 93.31 165 MET A O 1
ATOM 1263 N N . LYS A 1 166 ? 5.674 -4.919 8.626 1.00 94.31 166 LYS A N 1
ATOM 1264 C CA . LYS A 1 166 ? 6.274 -4.548 7.349 1.00 94.31 166 LYS A CA 1
ATOM 1265 C C . LYS A 1 166 ? 5.575 -5.294 6.224 1.00 94.31 166 LYS A C 1
ATOM 1267 O O . LYS A 1 166 ? 5.391 -6.508 6.321 1.00 94.31 166 LYS A O 1
ATOM 1272 N N . VAL A 1 167 ? 5.220 -4.585 5.157 1.00 95.81 167 VAL A N 1
ATOM 1273 C CA . VAL A 1 167 ? 4.832 -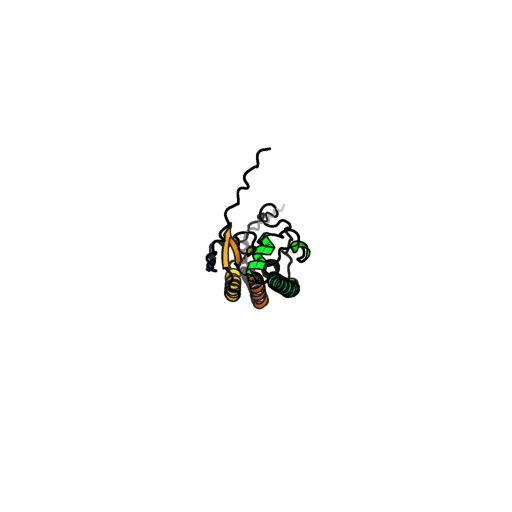5.179 3.869 1.00 95.81 167 VAL A CA 1
ATOM 1274 C C . VAL A 1 167 ? 5.928 -4.892 2.851 1.00 95.81 167 VAL A C 1
ATOM 1276 O O . VAL A 1 167 ? 6.434 -3.775 2.819 1.00 95.81 167 VAL A O 1
ATOM 1279 N N . TYR A 1 168 ? 6.309 -5.882 2.046 1.00 94.62 168 TYR A N 1
ATOM 1280 C CA . TYR A 1 168 ? 7.421 -5.747 1.103 1.00 94.62 168 TYR A CA 1
ATOM 1281 C C . TYR A 1 168 ? 7.204 -6.547 -0.184 1.00 94.62 168 TYR A C 1
ATOM 1283 O O . TYR A 1 168 ? 6.491 -7.554 -0.197 1.00 94.62 168 TYR A O 1
ATOM 1291 N N . SER A 1 169 ? 7.807 -6.101 -1.286 1.00 93.75 169 SER A N 1
ATOM 1292 C 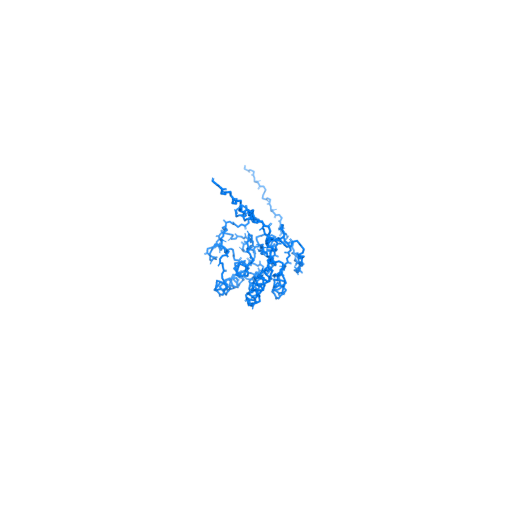CA . SER A 1 169 ? 7.789 -6.826 -2.556 1.00 93.75 169 SER A CA 1
ATOM 1293 C C . SER A 1 169 ? 9.023 -6.546 -3.406 1.00 93.75 169 SER A C 1
ATOM 1295 O O . SER A 1 169 ? 9.488 -5.416 -3.501 1.00 93.75 169 SER A O 1
ATOM 1297 N N . ASP A 1 170 ? 9.486 -7.587 -4.089 1.00 90.94 170 ASP A N 1
ATOM 1298 C CA . ASP A 1 170 ? 10.498 -7.554 -5.149 1.00 90.94 170 ASP A CA 1
ATOM 1299 C C . ASP A 1 170 ? 9.927 -7.185 -6.533 1.00 90.94 170 ASP A C 1
ATOM 1301 O O . ASP A 1 170 ? 10.672 -7.035 -7.502 1.00 90.94 170 ASP A O 1
ATOM 1305 N N . ARG A 1 171 ? 8.600 -7.034 -6.640 1.00 91.75 171 ARG A N 1
ATOM 1306 C CA . ARG A 1 171 ? 7.905 -6.628 -7.863 1.00 91.75 171 ARG A CA 1
ATOM 1307 C C . ARG A 1 171 ? 7.583 -5.145 -7.817 1.00 91.75 171 ARG A C 1
ATOM 1309 O O . ARG A 1 171 ? 6.990 -4.676 -6.846 1.00 91.75 171 ARG A O 1
ATOM 1316 N N . ALA A 1 172 ? 7.831 -4.441 -8.914 1.00 90.31 172 ALA A N 1
ATOM 1317 C CA . ALA A 1 172 ? 7.571 -3.009 -9.064 1.00 90.31 172 ALA A CA 1
ATOM 1318 C C . ALA A 1 172 ? 6.099 -2.655 -8.812 1.00 90.31 172 ALA A C 1
ATOM 1320 O O . ALA A 1 172 ? 5.779 -1.623 -8.233 1.00 90.31 172 ALA A O 1
ATOM 1321 N N . LEU A 1 173 ? 5.184 -3.554 -9.182 1.00 94.94 173 LEU A N 1
ATOM 1322 C CA . LEU A 1 173 ? 3.750 -3.391 -8.930 1.00 94.94 173 LEU A CA 1
ATOM 1323 C C . LEU A 1 173 ? 3.257 -4.070 -7.650 1.00 94.94 173 LEU A C 1
ATOM 1325 O O . LEU A 1 173 ? 2.074 -3.959 -7.339 1.00 94.94 173 LEU A O 1
ATOM 1329 N N . GLY A 1 174 ? 4.110 -4.771 -6.902 1.00 95.75 174 GLY A N 1
ATOM 1330 C CA . GLY A 1 174 ? 3.672 -5.611 -5.789 1.00 95.75 174 GLY A CA 1
ATOM 1331 C C . GLY A 1 174 ? 2.931 -4.831 -4.704 1.00 95.75 174 GLY A C 1
ATOM 1332 O O . GLY A 1 174 ? 1.819 -5.194 -4.321 1.00 95.75 174 GLY A O 1
ATOM 1333 N N . LEU A 1 175 ? 3.492 -3.710 -4.254 1.00 96.25 175 LEU A N 1
ATOM 1334 C CA . LEU A 1 175 ? 2.858 -2.870 -3.235 1.00 96.25 175 LEU A CA 1
ATOM 1335 C C . LEU A 1 175 ? 1.647 -2.078 -3.767 1.00 96.25 175 LEU A C 1
ATOM 1337 O O . LEU A 1 175 ? 0.716 -1.792 -3.010 1.00 96.25 175 LEU A O 1
ATOM 1341 N N . VAL A 1 176 ? 1.581 -1.818 -5.076 1.00 96.62 176 VAL A N 1
ATOM 1342 C CA . VAL A 1 176 ? 0.385 -1.261 -5.734 1.00 96.62 176 VAL A CA 1
ATOM 1343 C C . VAL A 1 176 ? -0.741 -2.299 -5.805 1.00 96.62 176 VAL A C 1
ATOM 1345 O O . VAL A 1 176 ? -1.905 -1.981 -5.550 1.00 96.62 176 VAL A O 1
ATOM 1348 N N . ASP A 1 177 ? -0.417 -3.557 -6.108 1.00 98.25 177 ASP A N 1
ATOM 1349 C CA . ASP A 1 177 ? -1.357 -4.680 -6.050 1.00 98.25 177 ASP A CA 1
ATOM 1350 C C . ASP A 1 177 ? -1.851 -4.889 -4.607 1.00 98.25 177 ASP A C 1
ATOM 1352 O O . ASP A 1 177 ? -3.048 -5.056 -4.374 1.00 98.25 177 ASP A O 1
ATOM 1356 N N . PHE A 1 178 ? -0.964 -4.779 -3.614 1.00 98.44 178 PHE A N 1
ATOM 1357 C CA . PHE A 1 178 ? -1.342 -4.818 -2.200 1.00 98.44 178 PHE A CA 1
ATOM 1358 C C . PHE A 1 178 ? -2.308 -3.691 -1.824 1.00 98.44 178 PHE A C 1
ATOM 1360 O O . PHE A 1 178 ? -3.346 -3.948 -1.208 1.00 98.44 178 PHE A O 1
ATOM 1367 N N . ALA A 1 179 ? -2.024 -2.455 -2.239 1.00 98.25 179 ALA A N 1
ATOM 1368 C CA . ALA A 1 179 ? -2.916 -1.322 -2.017 1.00 98.25 179 ALA A CA 1
ATOM 1369 C C . ALA A 1 179 ? -4.311 -1.561 -2.615 1.00 98.25 179 ALA A C 1
ATOM 1371 O O . ALA A 1 179 ? -5.325 -1.274 -1.971 1.00 98.25 179 ALA A O 1
ATOM 1372 N N . GLN A 1 180 ? -4.369 -2.150 -3.814 1.00 98.56 180 GLN A N 1
ATOM 1373 C CA . GLN A 1 180 ? -5.618 -2.528 -4.474 1.00 98.56 180 GLN A CA 1
ATOM 1374 C C . GLN A 1 180 ? -6.398 -3.566 -3.656 1.00 98.56 180 GLN A C 1
ATOM 1376 O O . GLN A 1 180 ? -7.611 -3.422 -3.467 1.00 98.56 180 GLN A O 1
ATOM 1381 N N . GLU A 1 181 ? -5.721 -4.579 -3.116 1.00 98.62 181 GLU A N 1
ATOM 1382 C CA . GLU A 1 181 ? -6.342 -5.608 -2.279 1.00 98.62 181 GLU A CA 1
ATOM 1383 C C . GLU A 1 181 ? -6.824 -5.060 -0.923 1.00 98.62 181 GLU A C 1
ATOM 1385 O O . GLU A 1 181 ? -7.915 -5.409 -0.455 1.00 98.62 181 GLU A O 1
ATOM 1390 N N . VAL A 1 182 ? -6.079 -4.142 -0.304 1.00 98.44 182 VAL A N 1
ATOM 1391 C CA . VAL A 1 182 ? -6.537 -3.417 0.894 1.00 98.44 182 VAL A CA 1
ATOM 1392 C C . VAL A 1 182 ? -7.769 -2.568 0.560 1.00 98.44 182 VAL A C 1
ATOM 1394 O O . VAL A 1 182 ? -8.766 -2.577 1.295 1.00 98.44 182 VAL A O 1
ATOM 1397 N N . ARG A 1 183 ? -7.753 -1.874 -0.583 1.00 98.31 183 ARG A N 1
ATOM 1398 C CA . ARG A 1 183 ? -8.854 -1.018 -1.038 1.00 98.31 183 ARG A CA 1
ATOM 1399 C C . ARG A 1 183 ? -10.128 -1.802 -1.345 1.00 98.31 183 ARG A C 1
ATOM 1401 O O . ARG A 1 183 ? -11.221 -1.344 -0.972 1.00 98.31 183 ARG A O 1
ATOM 1408 N N . SER A 1 184 ? -10.028 -2.964 -1.989 1.00 98.38 184 SER A N 1
ATOM 1409 C CA . SER A 1 184 ? -11.184 -3.825 -2.284 1.00 98.38 184 SER A CA 1
ATOM 1410 C C . SER A 1 184 ? -11.860 -4.335 -1.002 1.00 98.38 184 SER A C 1
ATOM 1412 O O . SER A 1 184 ? -13.080 -4.503 -0.966 1.00 98.38 184 SER A O 1
ATOM 1414 N N . ARG A 1 185 ? -11.099 -4.441 0.097 1.00 98.06 185 ARG A N 1
ATOM 1415 C CA . ARG A 1 185 ? -11.559 -4.834 1.444 1.00 98.06 185 ARG A CA 1
ATOM 1416 C C . ARG A 1 185 ? -11.964 -3.661 2.345 1.00 98.06 185 ARG A C 1
ATOM 1418 O O . ARG A 1 185 ? -12.223 -3.857 3.535 1.00 98.06 185 ARG A O 1
ATOM 1425 N N . SER A 1 186 ? -12.066 -2.436 1.823 1.00 97.69 186 SER A N 1
ATOM 1426 C CA . SER A 1 186 ? -12.337 -1.230 2.631 1.00 97.69 186 SER A CA 1
ATOM 1427 C C . SER A 1 186 ? -13.595 -1.320 3.516 1.00 97.69 186 SER A C 1
ATOM 1429 O O . SER A 1 186 ? -13.633 -0.734 4.600 1.00 97.69 186 SER A O 1
ATOM 1431 N N . SER A 1 187 ? -14.637 -2.052 3.106 1.00 97.19 187 SER A N 1
ATOM 1432 C CA . SER A 1 187 ? -15.830 -2.315 3.929 1.00 97.19 187 SER A CA 1
ATOM 1433 C C . SER A 1 187 ? -15.515 -3.154 5.172 1.00 97.19 187 SER A C 1
ATOM 1435 O O . SER A 1 187 ? -15.962 -2.788 6.260 1.00 97.19 187 SER A O 1
ATOM 1437 N N . SER A 1 188 ? -14.705 -4.205 5.042 1.00 96.94 188 SER A N 1
ATOM 1438 C CA . SER A 1 188 ? -14.261 -5.057 6.152 1.00 96.94 188 SER A CA 1
ATOM 1439 C C . SER A 1 188 ? -13.424 -4.264 7.154 1.00 96.94 188 SER A C 1
ATOM 1441 O O . SER A 1 188 ? -13.715 -4.278 8.352 1.00 96.94 188 SER A O 1
ATOM 1443 N N . PHE A 1 189 ? -12.474 -3.456 6.667 1.00 95.88 189 PHE A N 1
ATOM 1444 C CA . PHE A 1 189 ? -11.718 -2.529 7.517 1.00 95.88 189 PHE A CA 1
ATOM 1445 C C . PHE A 1 189 ? -12.642 -1.526 8.221 1.00 95.88 189 PHE A C 1
ATOM 1447 O O . PHE A 1 189 ? -12.501 -1.275 9.418 1.00 95.88 189 PHE A O 1
ATOM 1454 N N . ARG A 1 190 ? -13.649 -0.973 7.527 1.00 94.38 190 ARG A N 1
ATOM 1455 C CA . ARG A 1 190 ? -14.655 -0.091 8.149 1.00 94.38 190 ARG A CA 1
ATOM 1456 C C . ARG A 1 190 ? -15.447 -0.798 9.251 1.00 94.38 190 ARG A C 1
ATOM 1458 O O . ARG A 1 190 ? -15.655 -0.196 10.307 1.00 94.38 190 ARG A O 1
ATOM 1465 N N . GLN A 1 191 ? -15.875 -2.035 9.019 1.00 94.12 191 GLN A N 1
ATOM 1466 C CA . GLN A 1 191 ? -16.686 -2.815 9.952 1.00 94.12 191 GLN A CA 1
ATOM 1467 C C . GLN A 1 191 ? -15.909 -3.191 11.217 1.00 94.12 191 GLN A C 1
ATOM 1469 O O . GLN A 1 191 ? -16.429 -3.002 12.319 1.00 94.12 191 GLN A O 1
ATOM 1474 N N . ALA A 1 192 ? -14.658 -3.631 11.067 1.00 90.25 192 ALA A N 1
ATOM 1475 C CA . ALA A 1 192 ? -13.772 -3.991 12.174 1.00 90.25 192 ALA A CA 1
ATOM 1476 C C . ALA A 1 192 ? -13.569 -2.833 13.175 1.00 90.25 192 ALA A C 1
ATOM 1478 O O . ALA A 1 192 ? -13.457 -3.045 14.384 1.00 90.25 192 ALA A O 1
ATOM 1479 N N . ARG A 1 193 ? -13.632 -1.580 12.699 1.00 80.31 193 ARG A N 1
ATOM 1480 C CA . ARG A 1 193 ? -13.597 -0.384 13.561 1.00 80.31 193 ARG A CA 1
ATOM 1481 C C . ARG A 1 193 ? -14.860 -0.235 14.414 1.00 80.31 193 ARG A C 1
ATOM 1483 O O . ARG A 1 193 ? -14.781 0.138 15.583 1.00 80.31 193 ARG A O 1
ATOM 1490 N N . GLY A 1 194 ? -16.030 -0.511 13.838 1.00 75.75 194 GLY A N 1
ATOM 1491 C CA . GLY A 1 194 ? -17.324 -0.318 14.499 1.00 75.75 194 GLY A CA 1
ATOM 1492 C C . GLY A 1 194 ? -17.591 -1.314 15.632 1.00 75.75 194 GLY A C 1
ATOM 1493 O O . GLY A 1 194 ? -18.202 -0.955 16.642 1.00 75.75 194 GLY A O 1
ATOM 1494 N N . THR A 1 195 ? -17.106 -2.549 15.500 1.00 69.81 195 THR A N 1
ATOM 1495 C CA . THR A 1 195 ? -17.243 -3.599 16.522 1.00 69.81 195 THR A CA 1
ATOM 1496 C C . THR A 1 195 ? -16.413 -3.309 17.773 1.00 69.81 195 THR A C 1
ATOM 1498 O O . THR A 1 195 ? -16.898 -3.526 18.884 1.00 69.81 195 THR A O 1
ATOM 1501 N N . SER A 1 196 ? -15.222 -2.716 17.628 1.00 63.50 196 SER A N 1
ATOM 1502 C CA . SER A 1 196 ? -14.366 -2.350 18.768 1.00 63.50 196 SER A CA 1
ATOM 1503 C C . SER A 1 196 ? -15.027 -1.322 19.706 1.00 63.50 196 SER A C 1
ATOM 1505 O O . SER A 1 196 ? -14.964 -1.451 20.931 1.00 63.50 196 SER A O 1
ATOM 1507 N N . CYS A 1 197 ? -15.743 -0.335 19.154 1.00 57.59 197 CYS A N 1
ATOM 1508 C CA . CYS A 1 197 ? -16.413 0.703 19.946 1.00 57.59 197 CYS A CA 1
ATOM 1509 C C . CYS A 1 197 ? -17.673 0.204 20.673 1.00 57.59 197 CYS A C 1
ATOM 1511 O O . CYS A 1 197 ? -18.007 0.719 21.742 1.00 57.59 197 CYS A O 1
ATOM 1513 N N . ARG A 1 198 ? -18.381 -0.797 20.128 1.00 59.09 198 ARG A N 1
ATOM 1514 C CA . ARG A 1 198 ? -19.599 -1.337 20.761 1.00 59.09 198 ARG A CA 1
ATOM 1515 C C . ARG A 1 198 ? -19.288 -2.175 21.999 1.00 59.09 198 ARG A C 1
ATOM 1517 O O . ARG A 1 198 ? -19.974 -2.015 23.005 1.00 59.09 198 ARG A O 1
ATOM 1524 N N . ASN A 1 199 ? -18.221 -2.973 21.973 1.00 57.16 199 ASN A N 1
ATOM 1525 C CA . ASN A 1 199 ? -17.855 -3.808 23.121 1.00 57.16 199 ASN A CA 1
ATOM 1526 C C . ASN A 1 199 ? -17.384 -2.989 24.332 1.00 57.16 199 ASN A C 1
ATOM 1528 O O . ASN A 1 199 ? -17.694 -3.349 25.464 1.00 57.16 199 ASN A O 1
ATOM 1532 N N . LYS A 1 200 ? -16.736 -1.834 24.125 1.00 56.47 200 LYS A N 1
ATOM 1533 C CA . LYS A 1 200 ? -16.354 -0.946 25.240 1.00 56.47 200 LYS A CA 1
ATOM 1534 C C . LYS A 1 200 ? -17.546 -0.270 25.926 1.00 56.47 200 LYS A C 1
ATOM 1536 O O . LYS A 1 200 ? -17.441 0.094 27.090 1.00 56.47 200 LYS A O 1
ATOM 1541 N N . ARG A 1 201 ? -18.686 -0.114 25.242 1.00 56.31 201 ARG A N 1
ATOM 1542 C CA . ARG A 1 201 ? -19.886 0.532 25.807 1.00 56.31 201 ARG A CA 1
ATOM 1543 C C . ARG A 1 201 ? -20.784 -0.433 26.592 1.00 56.31 201 ARG A C 1
ATOM 1545 O O . ARG A 1 201 ? -21.632 0.027 27.350 1.00 56.31 201 ARG A O 1
ATOM 1552 N N . ALA A 1 202 ? -20.597 -1.743 26.417 1.00 55.34 202 ALA A N 1
ATOM 1553 C CA . ALA A 1 202 ? -21.352 -2.781 27.121 1.00 55.34 202 ALA A CA 1
ATOM 1554 C C . ALA A 1 202 ? -20.819 -3.062 28.538 1.00 55.34 202 ALA A C 1
ATOM 1556 O O . ALA A 1 202 ? -21.572 -3.531 29.386 1.00 55.34 202 ALA A O 1
ATOM 1557 N N . VAL A 1 203 ? -19.566 -2.704 28.834 1.00 54.22 203 VAL A N 1
ATOM 1558 C CA . VAL A 1 203 ? -19.034 -2.718 30.203 1.00 54.22 203 VAL A CA 1
ATOM 1559 C C . VAL A 1 203 ? -19.341 -1.371 30.851 1.00 54.22 203 VAL A C 1
ATOM 1561 O O . VAL A 1 203 ? -18.469 -0.542 31.095 1.00 54.22 203 VAL A O 1
ATOM 1564 N N . ARG A 1 204 ? -20.626 -1.112 31.092 1.00 53.31 204 ARG A N 1
ATOM 1565 C CA . ARG A 1 204 ? -21.004 -0.104 32.079 1.00 53.31 204 ARG A CA 1
ATOM 1566 C C . ARG A 1 204 ? -20.573 -0.706 33.423 1.00 53.31 204 ARG A C 1
ATOM 1568 O O . ARG A 1 204 ? -21.052 -1.802 33.719 1.00 53.31 204 ARG A O 1
ATOM 1575 N N . PRO A 1 205 ? -19.661 -0.091 34.200 1.00 55.22 205 PRO A N 1
ATOM 1576 C CA . PRO A 1 205 ? -19.393 -0.588 35.542 1.00 55.22 205 PRO A CA 1
ATOM 1577 C C . PRO A 1 205 ? -20.745 -0.697 36.244 1.00 55.22 205 PRO A C 1
ATOM 1579 O O . PRO A 1 205 ? -21.562 0.230 36.149 1.00 55.22 205 PRO A O 1
ATOM 1582 N N . ALA A 1 206 ? -21.023 -1.860 36.843 1.00 57.09 206 ALA A N 1
ATOM 1583 C CA . ALA A 1 206 ? -22.195 -2.016 37.690 1.00 57.09 206 ALA A CA 1
ATOM 1584 C C . ALA A 1 206 ? -22.230 -0.803 38.628 1.00 57.09 206 ALA A C 1
ATOM 1586 O O . ALA A 1 206 ? -21.158 -0.416 39.101 1.00 57.09 206 ALA A O 1
ATOM 1587 N N . PRO A 1 207 ? -23.390 -0.145 38.825 1.00 51.94 207 PRO A N 1
ATOM 1588 C CA . PRO A 1 207 ? -23.465 0.992 39.724 1.00 51.94 207 PRO A CA 1
ATOM 1589 C C . PRO A 1 207 ? -22.860 0.543 41.044 1.00 51.94 207 PRO A C 1
ATOM 1591 O O . PRO A 1 207 ? -23.400 -0.353 41.692 1.00 51.94 207 PRO A O 1
ATOM 1594 N N . THR A 1 208 ? -21.698 1.103 41.383 1.00 58.72 208 THR A N 1
ATOM 1595 C CA . THR A 1 208 ? -21.097 0.915 42.691 1.00 58.72 208 THR A CA 1
ATOM 1596 C C . THR A 1 208 ? -22.187 1.333 43.653 1.00 58.72 208 THR A C 1
ATOM 1598 O O . THR A 1 208 ? -22.643 2.478 43.607 1.00 58.72 208 THR A O 1
ATOM 1601 N N . GLN A 1 209 ? -22.709 0.362 44.395 1.00 55.56 209 GLN A N 1
ATOM 1602 C CA . GLN A 1 209 ? -23.743 0.573 45.382 1.00 55.56 209 GLN A CA 1
ATOM 1603 C C . GLN A 1 209 ? -23.190 1.652 46.314 1.00 55.56 209 GLN A C 1
ATOM 1605 O O . GLN A 1 209 ? -22.246 1.404 47.055 1.00 55.56 209 GLN A O 1
ATOM 1610 N N . MET A 1 210 ? -23.675 2.890 46.169 1.00 46.16 210 MET A N 1
ATOM 1611 C CA . MET A 1 210 ? -23.385 3.935 47.137 1.00 46.16 210 MET A CA 1
ATOM 1612 C C . MET A 1 210 ? -23.940 3.411 48.450 1.00 46.16 210 MET A C 1
ATOM 1614 O O . MET A 1 210 ? -25.159 3.259 48.575 1.00 46.16 210 MET A O 1
ATOM 1618 N N . ASP A 1 211 ? -23.046 3.093 49.381 1.00 53.41 211 ASP A N 1
ATOM 1619 C CA . ASP A 1 211 ? -23.413 2.803 50.754 1.00 53.41 211 ASP A CA 1
ATOM 1620 C C . ASP A 1 211 ? -24.254 3.972 51.262 1.00 53.41 211 ASP A C 1
ATOM 1622 O O . ASP A 1 211 ? -23.796 5.102 51.432 1.00 53.41 211 ASP A O 1
ATOM 1626 N N . LEU A 1 212 ? -25.542 3.691 51.438 1.00 51.97 212 LEU A N 1
ATOM 1627 C CA . LEU A 1 212 ? -26.577 4.637 51.833 1.00 51.97 212 LEU A CA 1
ATOM 1628 C C . LEU A 1 212 ? -26.525 4.928 53.346 1.00 51.97 212 LEU A C 1
ATOM 1630 O O . LEU A 1 212 ? -27.549 5.226 53.960 1.00 51.97 212 LEU A O 1
ATOM 1634 N N . PHE A 1 213 ? -25.343 4.816 53.950 1.00 56.78 213 PHE A N 1
ATOM 1635 C CA . PHE A 1 213 ? -25.113 4.904 55.386 1.00 56.78 213 PHE A CA 1
ATOM 1636 C C . PHE A 1 213 ? -23.954 5.850 55.691 1.00 56.78 213 PHE A C 1
ATOM 1638 O O . PHE A 1 213 ? -22.933 5.445 56.222 1.00 56.78 213 PHE A O 1
ATOM 1645 N N . ASP A 1 214 ? -24.142 7.132 55.391 1.00 53.78 214 ASP A N 1
ATOM 1646 C CA . ASP A 1 214 ? -23.500 8.178 56.185 1.00 53.78 214 ASP A CA 1
ATOM 1647 C C . ASP A 1 214 ? -24.358 9.448 56.166 1.00 53.78 214 ASP A C 1
ATOM 1649 O O . ASP A 1 214 ? -24.208 10.364 55.357 1.00 53.78 214 ASP A O 1
ATOM 1653 N N . ARG A 1 215 ? -25.350 9.474 57.061 1.00 52.16 215 ARG A N 1
ATOM 1654 C CA . ARG A 1 215 ? -25.996 10.714 57.501 1.00 52.16 215 ARG A CA 1
ATOM 1655 C C . ARG A 1 215 ? -25.659 10.905 58.979 1.00 52.16 215 ARG A C 1
ATOM 1657 O O . ARG A 1 215 ? -26.251 10.211 59.806 1.00 52.16 215 ARG A O 1
ATOM 1664 N N . PRO A 1 216 ? -24.755 11.835 59.333 1.00 58.19 216 PRO A N 1
ATOM 1665 C CA . PRO A 1 216 ? -24.563 12.215 60.720 1.00 58.19 216 PRO A CA 1
ATOM 1666 C C . PRO A 1 216 ? -25.842 12.867 61.256 1.00 58.19 216 PRO A C 1
ATOM 1668 O O . PRO A 1 216 ? -26.453 13.724 60.613 1.00 58.19 216 PRO A O 1
ATOM 1671 N N . GLY A 1 217 ? -26.261 12.402 62.432 1.00 60.53 217 GLY A N 1
ATOM 1672 C CA . GLY A 1 217 ? -27.480 12.815 63.107 1.00 60.53 217 GLY A CA 1
ATOM 1673 C C . GLY A 1 217 ? -27.506 14.304 63.447 1.00 60.53 217 GLY A C 1
ATOM 1674 O O . GLY A 1 217 ? -26.542 14.884 63.940 1.00 60.53 217 GLY A O 1
ATOM 1675 N N . VAL A 1 218 ? -28.667 14.907 63.213 1.00 60.72 218 VAL A N 1
ATOM 1676 C CA . VAL A 1 218 ? -29.029 16.246 63.674 1.00 60.72 218 VAL A CA 1
ATOM 1677 C C . VAL A 1 218 ? -29.202 16.203 65.194 1.00 60.72 218 VAL A C 1
ATOM 1679 O O . VAL A 1 218 ? -30.204 15.688 65.690 1.00 60.72 218 VAL A O 1
ATOM 1682 N N . HIS A 1 219 ? -28.255 16.769 65.942 1.00 58.47 219 HIS A N 1
ATOM 1683 C CA . HIS A 1 219 ? -28.477 17.095 67.347 1.00 58.47 219 HIS A CA 1
ATOM 1684 C C . HIS A 1 219 ? -29.360 18.343 67.451 1.00 58.47 219 HIS A C 1
ATOM 1686 O O . HIS A 1 219 ? -28.955 19.449 67.103 1.00 58.47 219 HIS A O 1
ATOM 1692 N N . LYS A 1 220 ? -30.586 18.153 67.947 1.00 59.34 220 LYS A N 1
ATOM 1693 C CA . LYS A 1 220 ? -31.404 19.225 68.515 1.00 59.34 220 LYS A CA 1
ATOM 1694 C C . LYS A 1 220 ? -31.017 19.397 69.983 1.00 59.34 220 LYS A C 1
ATOM 1696 O O . LYS A 1 220 ? -31.224 18.479 70.771 1.00 59.34 220 LYS A O 1
ATOM 1701 N N . THR A 1 221 ? -30.537 20.575 70.354 1.00 63.59 221 THR A N 1
ATOM 1702 C CA . THR A 1 221 ? -30.565 21.055 71.740 1.00 63.59 221 THR A CA 1
ATOM 1703 C C . THR A 1 221 ? -31.397 22.323 71.764 1.00 63.59 221 THR A C 1
ATOM 1705 O O . THR A 1 221 ? -31.029 23.322 71.150 1.00 63.59 221 THR A O 1
ATOM 1708 N N . GLY A 1 222 ? -32.547 22.250 72.428 1.00 67.69 222 GLY A N 1
ATOM 1709 C CA . GLY A 1 222 ? -33.268 23.424 72.893 1.00 67.69 222 GLY A CA 1
ATOM 1710 C C . GLY A 1 222 ? -32.966 23.639 74.369 1.00 67.69 222 GLY A C 1
ATOM 1711 O O . GLY A 1 222 ? -32.988 22.677 75.132 1.00 67.69 222 GLY A O 1
ATOM 1712 N N . THR A 1 223 ? -32.655 24.868 74.759 1.00 59.28 223 THR A N 1
ATOM 1713 C CA . THR A 1 223 ? -33.318 25.662 75.810 1.00 59.28 223 THR A CA 1
ATOM 1714 C C . THR A 1 223 ? -32.709 27.054 75.815 1.00 59.28 223 THR A C 1
ATOM 1716 O O . THR A 1 223 ? -31.492 27.156 75.552 1.00 59.28 223 THR A O 1
#

Radius of gyration: 26.31 Å; chains: 1; bounding box: 89×42×97 Å

pLDDT: mean 76.11, std 19.09, range [35.25, 98.62]

Sequence (223 aa):
MADEPHTQEPPRFLLLREPQELAVEIDIGPISWPTEGVVRAGEDSNRTYANFTSATWGDVDHVLPIERALILEAISMAGGERSFWDCLDDHDDDFFEVGHGAEPCVLSAILALNAARCPTFMSCNGHGEHCAEVDFWTRPHLAHLLADAAHAARVGLGNCTDGAMKVYSDRALGLVDFAQEVRSRSSSFRQARGTSCRNKRAVRPAPTQMDLFDRPGVHKTGT

Secondary structure (DSSP, 8-state):
-PPPP---PPP-----PPPP---B---STT--PPPTT----SSSS-TT----TT--HHHHHHHHHHHHHHHHHHHHHHTSHHHHHHHHHH-TTTSGGGTTTS-TTTHHHHHHHHHTT--EEEEE---TTPPEEEEE---HHHHHHHHHHHHHHT-EEEE-GGG-EEEEESSTTHHHHHHHHHHHTHHHHHHHHHHHHHHHHH-PPP-----------------